Protein AF-0000000078530930 (afdb_homodimer)

Organism: NCBI:txid53326

Radius of gyration: 29.4 Å; Cα contacts (8 Å, |Δi|>4): 397; chains: 2; bounding box: 42×126×96 Å

Structure (mmCIF, N/CA/C/O backbone):
data_AF-0000000078530930-model_v1
#
loop_
_entity.id
_entity.type
_entity.pdbx_description
1 polymer 'ShKT domain-containing protein'
#
loop_
_atom_site.group_PDB
_atom_site.id
_atom_site.type_symbol
_atom_site.label_atom_id
_atom_site.label_alt_id
_atom_site.label_comp_id
_atom_site.label_asym_id
_atom_site.label_entity_id
_atom_site.label_seq_id
_atom_site.pdbx_PDB_ins_code
_atom_site.Cartn_x
_atom_site.Cartn_y
_atom_site.Cartn_z
_atom_site.occupancy
_atom_site.B_iso_or_equiv
_atom_site.auth_seq_id
_atom_site.auth_comp_id
_atom_site.auth_asym_id
_atom_site.auth_atom_id
_atom_site.pdbx_PDB_model_num
ATOM 1 N N . MET A 1 1 ? 24.484 46.906 63.062 1 40.56 1 MET A N 1
ATOM 2 C CA . MET A 1 1 ? 23.891 47.062 61.75 1 40.56 1 MET A CA 1
ATOM 3 C C . MET A 1 1 ? 23.938 45.75 60.969 1 40.56 1 MET A C 1
ATOM 5 O O . MET A 1 1 ? 24.969 45.406 60.406 1 40.56 1 MET A O 1
ATOM 9 N N . ARG A 1 2 ? 23.438 44.562 61.562 1 52.25 2 ARG A N 1
ATOM 10 C CA . ARG A 1 2 ? 23.328 43.281 60.875 1 52.25 2 ARG A CA 1
ATOM 11 C C . ARG A 1 2 ? 22.531 43.438 59.562 1 52.25 2 ARG A C 1
ATOM 13 O O . ARG A 1 2 ? 21.406 43.906 59.562 1 52.25 2 ARG A O 1
ATOM 20 N N . LYS A 1 3 ? 23.266 43.625 58.375 1 54.06 3 LYS A N 1
ATOM 21 C CA . LYS A 1 3 ? 22.766 43.531 57 1 54.06 3 LYS A CA 1
ATOM 22 C C . LYS A 1 3 ? 21.891 42.312 56.812 1 54.06 3 LYS A C 1
ATOM 24 O O . LYS A 1 3 ? 22.344 41.188 57 1 54.06 3 LYS A O 1
ATOM 29 N N . ASN A 1 4 ? 20.531 42.344 57.031 1 54.28 4 ASN A N 1
ATOM 30 C CA . ASN A 1 4 ? 19.578 41.344 56.562 1 54.28 4 ASN A CA 1
ATOM 31 C C . ASN A 1 4 ? 19.734 41.062 55.094 1 54.28 4 ASN A C 1
ATOM 33 O O . ASN A 1 4 ? 19.5 41.938 54.25 1 54.28 4 ASN A O 1
ATOM 37 N N . MET A 1 5 ? 20.703 40.25 54.562 1 55.69 5 MET A N 1
ATOM 38 C CA . MET A 1 5 ? 20.75 39.719 53.219 1 55.69 5 MET A CA 1
ATOM 39 C C . MET A 1 5 ? 19.391 39.156 52.812 1 55.69 5 MET A C 1
ATOM 41 O O . MET A 1 5 ? 18.891 38.219 53.438 1 55.69 5 MET A O 1
ATOM 45 N N . TYR A 1 6 ? 18.359 39.938 52.281 1 55.5 6 TYR A N 1
ATOM 46 C CA . TYR A 1 6 ? 17.156 39.469 51.625 1 55.5 6 TYR A CA 1
ATOM 47 C C . TYR A 1 6 ? 17.516 38.375 50.594 1 55.5 6 TYR A C 1
ATOM 49 O O . TYR A 1 6 ? 18.297 38.625 49.656 1 55.5 6 TYR A O 1
ATOM 57 N N . LEU A 1 7 ? 17.406 37.094 50.938 1 55.09 7 LEU A N 1
ATOM 58 C CA . LEU A 1 7 ? 17.406 36 49.969 1 55.09 7 LEU A CA 1
ATOM 59 C C . LEU A 1 7 ? 16.312 36.188 48.906 1 55.09 7 LEU A C 1
ATOM 61 O O . LEU A 1 7 ? 15.125 36.188 49.25 1 55.09 7 LEU A O 1
ATOM 65 N N . LEU A 1 8 ? 16.578 37.031 47.906 1 56.12 8 LEU A N 1
ATOM 66 C CA . LEU A 1 8 ? 15.711 37.031 46.719 1 56.12 8 LEU A CA 1
ATOM 67 C C . LEU A 1 8 ? 15.516 35.625 46.188 1 56.12 8 LEU A C 1
ATOM 69 O O . LEU A 1 8 ? 16.469 35 45.688 1 56.12 8 LEU A O 1
ATOM 73 N N . LEU A 1 9 ? 14.57 34.844 46.719 1 56.53 9 LEU A N 1
ATOM 74 C CA . LEU A 1 9 ? 14.109 33.594 46.094 1 56.53 9 LEU A CA 1
ATOM 75 C C . LEU A 1 9 ? 13.641 33.844 44.656 1 56.53 9 LEU A C 1
ATOM 77 O O . LEU A 1 9 ? 12.641 34.531 44.438 1 56.53 9 LEU A O 1
ATOM 81 N N . SER A 1 10 ? 14.484 33.781 43.688 1 56.16 10 SER A N 1
ATOM 82 C CA . SER A 1 10 ? 14.094 33.719 42.281 1 56.16 10 SER A CA 1
ATOM 83 C C . SER A 1 10 ? 13.055 32.625 42.062 1 56.16 10 SER A C 1
ATOM 85 O O . SER A 1 10 ? 13.336 31.438 42.219 1 56.16 10 SER A O 1
ATOM 87 N N . SER A 1 11 ? 11.789 32.906 42.188 1 56.66 11 SER A N 1
ATOM 88 C CA . SER A 1 11 ? 10.75 31.984 41.719 1 56.66 11 SER A CA 1
ATOM 89 C C . SER A 1 11 ? 10.984 31.594 40.25 1 56.66 11 SER A C 1
ATOM 91 O O . SER A 1 11 ? 10.828 32.406 39.344 1 56.66 11 SER A O 1
ATOM 93 N N . LEU A 1 12 ? 11.812 30.641 39.969 1 56.53 12 LEU A N 1
ATOM 94 C CA . LEU A 1 12 ? 11.836 30.016 38.625 1 56.53 12 LEU A CA 1
ATOM 95 C C . LEU A 1 12 ? 10.43 29.625 38.188 1 56.53 12 LEU A C 1
ATOM 97 O O . LEU A 1 12 ? 9.836 28.703 38.75 1 56.53 12 LEU A O 1
ATOM 101 N N . ALA A 1 13 ? 9.641 30.531 37.688 1 55.38 13 ALA A N 1
ATOM 102 C CA . ALA A 1 13 ? 8.422 30.172 36.969 1 55.38 13 ALA A CA 1
ATOM 103 C C . ALA A 1 13 ? 8.688 29.047 35.969 1 55.38 13 ALA A C 1
ATOM 105 O O . ALA A 1 13 ? 9.43 29.234 35 1 55.38 13 ALA A O 1
ATOM 106 N N . LEU A 1 14 ? 8.586 27.812 36.344 1 54.69 14 LEU A N 1
ATOM 107 C CA . LEU A 1 14 ? 8.477 26.703 35.406 1 54.69 14 LEU A CA 1
ATOM 108 C C . LEU A 1 14 ? 7.461 27.016 34.312 1 54.69 14 LEU A C 1
ATOM 110 O O . LEU A 1 14 ? 6.25 26.938 34.562 1 54.69 14 LEU A O 1
ATOM 114 N N . ILE A 1 15 ? 7.715 28 33.438 1 52.28 15 ILE A N 1
ATOM 115 C CA . ILE A 1 15 ? 6.93 28.031 32.219 1 52.28 15 ILE A CA 1
ATOM 116 C C . ILE A 1 15 ? 6.789 26.625 31.656 1 52.28 15 ILE A C 1
ATOM 118 O O . ILE A 1 15 ? 7.762 26.047 31.172 1 52.28 15 ILE A O 1
ATOM 122 N N . GLY A 1 16 ? 5.957 25.875 32.188 1 51 16 GLY A N 1
ATOM 123 C CA . GLY A 1 16 ? 5.594 24.641 31.516 1 51 16 GLY A CA 1
ATOM 124 C C . GLY A 1 16 ? 5.406 24.812 30.016 1 51 16 GLY A C 1
ATOM 125 O O . GLY A 1 16 ? 4.484 25.5 29.578 1 51 16 GLY A O 1
ATOM 126 N N . TRP A 1 17 ? 6.449 24.875 29.203 1 52.66 17 TRP A N 1
ATOM 127 C CA . TRP A 1 17 ? 6.285 24.719 27.766 1 52.66 17 TRP A CA 1
ATOM 128 C C . TRP A 1 17 ? 5.234 23.656 27.438 1 52.66 17 TRP A C 1
ATOM 130 O O . TRP A 1 17 ? 5.441 22.469 27.703 1 52.66 17 TRP A O 1
ATOM 140 N N . ALA A 1 18 ? 4.07 24.047 27.531 1 54.38 18 ALA A N 1
ATOM 141 C CA . ALA A 1 18 ? 3.08 23.141 26.953 1 54.38 18 ALA A CA 1
ATOM 142 C C . ALA A 1 18 ? 3.492 22.703 25.547 1 54.38 18 ALA A C 1
ATOM 144 O O . ALA A 1 18 ? 3.689 23.531 24.656 1 54.38 18 ALA A O 1
ATOM 145 N N . LEU A 1 19 ? 4.23 21.688 25.469 1 61.81 19 LEU A N 1
ATOM 146 C CA . LEU A 1 19 ? 4.617 21.109 24.188 1 61.81 19 LEU A CA 1
ATOM 147 C C . LEU A 1 19 ? 3.416 21 23.25 1 61.81 19 LEU A C 1
ATOM 149 O O . LEU A 1 19 ? 2.391 20.422 23.625 1 61.81 19 LEU A O 1
ATOM 153 N N . ALA A 1 20 ? 3.207 21.938 22.266 1 68.38 20 ALA A N 1
ATOM 154 C CA . ALA A 1 20 ? 2.256 21.891 21.156 1 68.38 20 ALA A CA 1
ATOM 155 C C . ALA A 1 20 ? 2.066 20.453 20.672 1 68.38 20 ALA A C 1
ATOM 157 O O . ALA A 1 20 ? 3.041 19.719 20.484 1 68.38 20 ALA A O 1
ATOM 158 N N . ALA A 1 21 ? 0.768 19.984 20.844 1 81.25 21 ALA A N 1
ATOM 159 C CA . ALA A 1 21 ? 0.419 18.656 20.344 1 81.25 21 ALA A CA 1
ATOM 160 C C . ALA A 1 21 ? 0.189 18.688 18.828 1 81.25 21 ALA A C 1
ATOM 162 O O . ALA A 1 21 ? -0.216 19.703 18.281 1 81.25 21 ALA A O 1
ATOM 163 N N . GLY A 1 22 ? 0.736 17.875 18.109 1 89.06 22 GLY A N 1
ATOM 164 C CA . GLY A 1 22 ? 0.487 17.719 16.688 1 89.06 22 GLY A CA 1
ATOM 165 C C . GLY A 1 22 ? 1.325 16.625 16.047 1 89.06 22 GLY A C 1
ATOM 166 O O . GLY A 1 22 ? 2.238 16.094 16.688 1 89.06 22 GLY A O 1
ATOM 167 N N . PRO A 1 23 ? 0.906 16.281 14.844 1 94.38 23 PRO A N 1
ATOM 168 C CA . PRO A 1 23 ? 1.696 15.25 14.156 1 94.38 23 PRO A CA 1
ATOM 169 C C . PRO A 1 23 ? 3.115 15.719 13.836 1 94.38 23 PRO A C 1
ATOM 171 O O . PRO A 1 23 ? 3.348 16.922 13.648 1 94.38 23 PRO A O 1
ATOM 174 N N . ALA A 1 24 ? 4.039 14.758 13.883 1 92.31 24 ALA A N 1
ATOM 175 C CA . ALA A 1 24 ? 5.402 15.062 13.461 1 92.31 24 ALA A CA 1
ATOM 176 C C . ALA A 1 24 ? 5.453 15.461 11.984 1 92.31 24 ALA A C 1
ATOM 178 O O . ALA A 1 24 ? 6.199 16.359 11.602 1 92.31 24 ALA A O 1
ATOM 179 N N . ASP A 1 25 ? 4.66 14.688 11.164 1 95.94 25 ASP A N 1
ATOM 180 C CA . ASP A 1 25 ? 4.488 15.094 9.773 1 95.94 25 ASP A CA 1
ATOM 181 C C . ASP A 1 25 ? 3.412 16.172 9.641 1 95.94 25 ASP A C 1
ATOM 183 O O . ASP A 1 25 ? 2.219 15.867 9.641 1 95.94 25 ASP A O 1
ATOM 187 N N . LYS A 1 26 ? 3.777 17.328 9.359 1 95.81 26 LYS A N 1
ATOM 188 C CA . LYS A 1 26 ? 2.883 18.469 9.469 1 95.81 26 LYS A CA 1
ATOM 189 C C . LYS A 1 26 ? 2.182 18.75 8.141 1 95.81 26 LYS A C 1
ATOM 191 O O . LYS A 1 26 ? 1.413 19.703 8.031 1 95.81 26 LYS A O 1
ATOM 196 N N . ASN A 1 27 ? 2.404 17.969 7.184 1 96.62 27 ASN A N 1
ATOM 197 C CA . ASN A 1 27 ? 1.75 18.203 5.898 1 96.62 27 ASN A CA 1
ATOM 198 C C . ASN A 1 27 ? 0.234 18.281 6.051 1 96.62 27 ASN A C 1
ATOM 200 O O . ASN A 1 27 ? -0.377 17.422 6.695 1 96.62 27 ASN A O 1
ATOM 204 N N . CYS A 1 28 ? -0.289 19.391 5.48 1 98 28 CYS A N 1
ATOM 205 C CA . CYS A 1 28 ? -1.729 19.594 5.367 1 98 28 CYS A CA 1
ATOM 206 C C . CYS A 1 28 ? -2.352 19.859 6.73 1 98 28 CYS A C 1
ATOM 208 O O . CYS A 1 28 ? -3.488 19.469 6.988 1 98 28 CYS A O 1
ATOM 210 N N . THR A 1 29 ? -1.556 20.406 7.613 1 97.56 29 THR A N 1
ATOM 211 C CA . THR A 1 29 ? -2.051 20.828 8.922 1 97.56 29 THR A CA 1
ATOM 212 C C . THR A 1 29 ? -2.09 22.344 9.023 1 97.56 29 THR A C 1
ATOM 214 O O . THR A 1 29 ? -1.42 23.047 8.258 1 97.56 29 THR A O 1
ATOM 217 N N . ASP A 1 30 ? -2.889 22.828 9.875 1 96.31 30 ASP A N 1
ATOM 218 C CA . ASP A 1 30 ? -2.924 24.234 10.289 1 96.31 30 ASP A CA 1
ATOM 219 C C . ASP A 1 30 ? -2.65 24.375 11.789 1 96.31 30 ASP A C 1
ATOM 221 O O . ASP A 1 30 ? -3.043 23.5 12.578 1 96.31 30 ASP A O 1
ATOM 225 N N . THR A 1 31 ? -2.01 25.438 12.109 1 94.69 31 THR A N 1
ATOM 226 C CA . THR A 1 31 ? -1.805 25.734 13.523 1 94.69 31 THR A CA 1
ATOM 227 C C . THR A 1 31 ? -3.004 26.469 14.102 1 94.69 31 THR A C 1
ATOM 229 O O . THR A 1 31 ? -3.314 27.594 13.672 1 94.69 31 THR A O 1
ATOM 232 N N . ILE A 1 32 ? -3.699 25.875 14.906 1 91.38 32 ILE A N 1
ATOM 233 C CA . ILE A 1 32 ? -4.828 26.453 15.633 1 91.38 32 ILE A CA 1
ATOM 234 C C . ILE A 1 32 ? -4.5 26.531 17.125 1 91.38 32 ILE A C 1
ATOM 236 O O . ILE A 1 32 ? -4.426 25.5 17.797 1 91.38 32 ILE A O 1
ATOM 240 N N . GLY A 1 33 ? -4.277 27.781 17.609 1 91.94 33 GLY A N 1
ATOM 241 C CA . GLY A 1 33 ? -3.713 27.906 18.938 1 91.94 33 GLY A CA 1
ATOM 242 C C . GLY A 1 33 ? -2.285 27.406 19.047 1 91.94 33 GLY A C 1
ATOM 243 O O . GLY A 1 33 ? -1.409 27.859 18.297 1 91.94 33 GLY A O 1
ATOM 244 N N . ALA A 1 34 ? -2.09 26.422 19.875 1 91.75 34 ALA A N 1
ATOM 245 C CA . ALA A 1 34 ? -0.748 25.891 20.078 1 91.75 34 ALA A CA 1
ATOM 246 C C . ALA A 1 34 ? -0.58 24.562 19.344 1 91.75 34 ALA A C 1
ATOM 248 O O . ALA A 1 34 ? 0.513 23.984 19.328 1 91.75 34 ALA A O 1
ATOM 249 N N . ASP A 1 35 ? -1.755 24.109 18.766 1 94.44 35 ASP A N 1
ATOM 250 C CA . ASP A 1 35 ? -1.73 22.75 18.219 1 94.44 35 ASP A CA 1
ATOM 251 C C . ASP A 1 35 ? -1.741 22.766 16.688 1 94.44 35 ASP A C 1
ATOM 253 O O . ASP A 1 35 ? -2.373 23.625 16.078 1 94.44 35 ASP A O 1
ATOM 257 N N . ASP A 1 36 ? -1.004 21.859 16.125 1 96.25 36 ASP A N 1
ATOM 258 C CA . ASP A 1 36 ? -1.156 21.578 14.711 1 96.25 36 ASP A CA 1
ATOM 259 C C . ASP A 1 36 ? -2.223 20.516 14.469 1 96.25 36 ASP A C 1
ATOM 261 O O . ASP A 1 36 ? -2.131 19.406 15.008 1 96.25 36 ASP A O 1
ATOM 265 N N . LYS A 1 37 ? -3.221 20.875 13.648 1 97.88 37 LYS A N 1
ATOM 266 C CA . LYS A 1 37 ? -4.336 19.969 13.367 1 97.88 37 LYS A CA 1
ATOM 267 C C . LYS A 1 37 ? -4.516 19.766 11.859 1 97.88 37 LYS A C 1
ATOM 269 O O . LYS A 1 37 ? -4.305 20.703 11.078 1 97.88 37 LYS A O 1
ATOM 274 N N . TYR A 1 38 ? -4.895 18.562 11.484 1 98.25 38 TYR A N 1
ATOM 275 C CA . TYR A 1 38 ? -5.188 18.344 10.07 1 98.25 38 TYR A CA 1
ATOM 276 C C . TYR A 1 38 ? -6.297 19.281 9.594 1 98.25 38 TYR A C 1
ATOM 278 O O . TYR A 1 38 ? -7.328 19.422 10.266 1 98.25 38 TYR A O 1
ATOM 286 N N . SER A 1 39 ? -6.039 19.953 8.461 1 97.56 39 SER A N 1
ATOM 287 C CA . SER A 1 39 ? -7.027 20.859 7.879 1 97.56 39 SER A CA 1
ATOM 288 C C . SER A 1 39 ? -7.934 20.109 6.898 1 97.56 39 SER A C 1
ATOM 290 O O . SER A 1 39 ? -7.75 18.922 6.652 1 97.56 39 SER A O 1
ATOM 292 N N . GLN A 1 40 ? -8.898 20.828 6.344 1 97 40 GLN A N 1
ATOM 293 C CA . GLN A 1 40 ? -9.789 20.266 5.344 1 97 40 GLN A CA 1
ATOM 294 C C . GLN A 1 40 ? -9.023 19.844 4.094 1 97 40 GLN A C 1
ATOM 296 O O . GLN A 1 40 ? -9.414 18.906 3.4 1 97 40 GLN A O 1
ATOM 301 N N . LYS A 1 41 ? -7.898 20.469 3.826 1 96.62 41 LYS A N 1
ATOM 302 C CA . LYS A 1 41 ? -7.098 20.188 2.639 1 96.62 41 LYS A CA 1
ATOM 303 C C . LYS A 1 41 ? -6.457 18.812 2.717 1 96.62 41 LYS A C 1
ATOM 305 O O . LYS A 1 41 ? -5.977 18.281 1.713 1 96.62 41 LYS A O 1
ATOM 310 N N . ALA A 1 42 ? -6.469 18.266 3.904 1 98 42 ALA A N 1
ATOM 311 C CA . ALA A 1 42 ? -5.875 16.938 4.109 1 98 42 ALA A CA 1
ATOM 312 C C . ALA A 1 42 ? -6.75 15.852 3.504 1 98 42 ALA A C 1
ATOM 314 O O . ALA A 1 42 ? -6.25 14.789 3.121 1 98 42 ALA A O 1
ATOM 315 N N . VAL A 1 43 ? -8.078 16.156 3.4 1 98.19 43 VAL A N 1
ATOM 316 C CA . VAL A 1 43 ? -8.961 15.039 3.068 1 98.19 43 VAL A CA 1
ATOM 317 C C . VAL A 1 43 ? -9.891 15.438 1.93 1 98.19 43 VAL A C 1
ATOM 319 O O . VAL A 1 43 ? -10.859 14.727 1.628 1 98.19 43 VAL A O 1
ATOM 322 N N . ASN A 1 44 ? -9.641 16.609 1.266 1 96.5 44 ASN A N 1
ATOM 323 C CA . ASN A 1 44 ? -10.531 17.109 0.223 1 96.5 44 ASN A CA 1
ATOM 324 C C . ASN A 1 44 ? -10.195 16.5 -1.138 1 96.5 44 ASN A C 1
ATOM 326 O O . ASN A 1 44 ? -9.977 17.234 -2.107 1 96.5 44 ASN A O 1
ATOM 330 N N . CYS A 1 45 ? -10.102 15.258 -1.273 1 97 45 CYS A N 1
ATOM 331 C CA . CYS A 1 45 ? -9.898 14.43 -2.457 1 97 45 CYS A CA 1
ATOM 332 C C . CYS A 1 45 ? -10.383 13 -2.217 1 97 45 CYS A C 1
ATOM 334 O O . CYS A 1 45 ? -10.906 12.688 -1.145 1 97 45 CYS A O 1
ATOM 336 N N . GLU A 1 46 ? -10.258 12.188 -3.311 1 96.94 46 GLU A N 1
ATOM 337 C CA . GLU A 1 46 ? -10.617 10.781 -3.166 1 96.94 46 GLU A CA 1
ATOM 338 C C . GLU A 1 46 ? -9.383 9.891 -3.248 1 96.94 46 GLU A C 1
ATOM 340 O O . GLU A 1 46 ? -8.438 10.195 -3.973 1 96.94 46 GLU A O 1
ATOM 345 N N . ASP A 1 47 ? -9.43 8.875 -2.498 1 97.94 47 ASP A N 1
ATOM 346 C CA . ASP A 1 47 ? -8.438 7.816 -2.686 1 97.94 47 ASP A CA 1
ATOM 347 C C . ASP A 1 47 ? -8.555 7.203 -4.078 1 97.94 47 ASP A C 1
ATOM 349 O O . ASP A 1 47 ? -9.641 7.16 -4.66 1 97.94 47 ASP A O 1
ATOM 353 N N . LYS A 1 48 ? -7.418 6.746 -4.562 1 97.88 48 LYS A N 1
ATOM 354 C CA . LYS A 1 48 ? -7.469 6.008 -5.82 1 97.88 48 LYS A CA 1
ATOM 355 C C . LYS A 1 48 ? -8.195 4.676 -5.648 1 97.88 48 LYS A C 1
ATOM 357 O O . LYS A 1 48 ? -8.875 4.211 -6.562 1 97.88 48 LYS A O 1
ATOM 362 N N . TYR A 1 49 ? -8.039 4.07 -4.43 1 98.06 49 TYR A N 1
ATOM 363 C CA . TYR A 1 49 ? -8.688 2.803 -4.094 1 98.06 49 TYR A CA 1
ATOM 364 C C . TYR A 1 49 ? -9.742 2.998 -3.014 1 98.06 49 TYR A C 1
ATOM 366 O O . TYR A 1 49 ? -9.844 4.074 -2.42 1 98.06 49 TYR A O 1
ATOM 374 N N . SER A 1 50 ? -10.508 1.947 -2.803 1 97.75 50 SER A N 1
ATOM 375 C CA . SER A 1 50 ? -11.594 2.072 -1.834 1 97.75 50 SER A CA 1
ATOM 376 C C . SER A 1 50 ? -11.055 2.359 -0.436 1 97.75 50 SER A C 1
ATOM 378 O O . SER A 1 50 ? -9.922 2.012 -0.119 1 97.75 50 SER A O 1
ATOM 380 N N . ALA A 1 51 ? -11.867 2.914 0.37 1 96.94 51 ALA A N 1
ATOM 381 C CA . ALA A 1 51 ? -11.508 3.18 1.759 1 96.94 51 ALA A CA 1
ATOM 382 C C . ALA A 1 51 ? -11.125 1.893 2.484 1 96.94 51 ALA A C 1
ATOM 384 O O . ALA A 1 51 ? -10.188 1.874 3.283 1 96.94 51 ALA A O 1
ATOM 385 N N . ALA A 1 52 ? -11.844 0.844 2.18 1 97.38 52 ALA A N 1
ATOM 386 C CA . ALA A 1 52 ? -11.57 -0.44 2.822 1 97.38 52 ALA A CA 1
ATOM 387 C C . ALA A 1 52 ? -10.188 -0.954 2.457 1 97.38 52 ALA A C 1
ATOM 389 O O . ALA A 1 52 ? -9.445 -1.429 3.322 1 97.38 52 ALA A O 1
ATOM 390 N N . ALA A 1 53 ? -9.82 -0.814 1.229 1 97.94 53 ALA A N 1
ATOM 391 C CA . ALA A 1 53 ? -8.5 -1.246 0.776 1 97.94 53 ALA A CA 1
ATOM 392 C C . ALA A 1 53 ? -7.398 -0.404 1.415 1 97.94 53 ALA A C 1
ATOM 394 O O . ALA A 1 53 ? -6.395 -0.94 1.885 1 97.94 53 ALA A O 1
ATOM 395 N N . CYS A 1 54 ? -7.641 0.871 1.46 1 98.62 54 CYS A N 1
ATOM 396 C CA . CYS A 1 54 ? -6.656 1.778 2.037 1 98.62 54 CYS A CA 1
ATOM 397 C C . CYS A 1 54 ? -6.484 1.519 3.529 1 98.62 54 CYS A C 1
ATOM 399 O O . CYS A 1 54 ? -5.363 1.554 4.047 1 98.62 54 CYS A O 1
ATOM 401 N N . LEU A 1 55 ? -7.555 1.186 4.195 1 98 55 LEU A N 1
ATOM 402 C CA . LEU A 1 55 ? -7.492 0.947 5.637 1 98 55 LEU A CA 1
ATOM 403 C C . LEU A 1 55 ? -6.766 -0.359 5.938 1 98 55 LEU A C 1
ATOM 405 O O . LEU A 1 55 ? -6.168 -0.508 7.008 1 98 55 LEU A O 1
ATOM 409 N N . LEU A 1 56 ? -6.777 -1.235 5.016 1 97.25 56 LEU A N 1
ATOM 410 C CA . LEU A 1 56 ? -6.043 -2.482 5.199 1 97.25 56 LEU A CA 1
ATOM 411 C C . LEU A 1 56 ? -4.539 -2.232 5.191 1 97.25 56 LEU A C 1
ATOM 413 O O . LEU A 1 56 ? -3.791 -2.908 5.902 1 97.25 56 LEU A O 1
ATOM 417 N N . ILE A 1 57 ? -4.121 -1.259 4.445 1 97.56 57 ILE A N 1
ATOM 418 C CA . ILE A 1 57 ? -2.699 -0.96 4.301 1 97.56 57 ILE A CA 1
ATOM 419 C C . ILE A 1 57 ? -2.271 0.037 5.375 1 97.56 57 ILE A C 1
ATOM 421 O O . ILE A 1 57 ? -1.242 -0.148 6.027 1 97.56 57 ILE A O 1
ATOM 425 N N . TYR A 1 58 ? -3.172 1.023 5.609 1 97.81 58 TYR A N 1
ATOM 426 C CA . TYR A 1 58 ? -2.723 2.156 6.41 1 97.81 58 TYR A CA 1
ATOM 427 C C . TYR A 1 58 ? -3.447 2.197 7.75 1 97.81 58 TYR A C 1
ATOM 429 O O . TYR A 1 58 ? -3.195 3.082 8.57 1 97.81 58 TYR A O 1
ATOM 437 N N . THR A 1 59 ? -4.352 1.347 8.008 1 95.38 59 THR A N 1
ATOM 438 C CA . THR A 1 59 ? -4.945 0.995 9.297 1 95.38 59 THR A CA 1
ATOM 439 C C . THR A 1 59 ? -5.949 2.057 9.734 1 95.38 59 THR A C 1
ATOM 441 O O . THR A 1 59 ? -7.012 1.729 10.273 1 95.38 59 THR A O 1
ATOM 444 N N . ALA A 1 60 ? -5.652 3.352 9.578 1 95.44 60 ALA A N 1
ATOM 445 C CA . ALA A 1 60 ? -6.57 4.398 10.023 1 95.44 60 ALA A CA 1
ATOM 446 C C . ALA A 1 60 ? -6.492 5.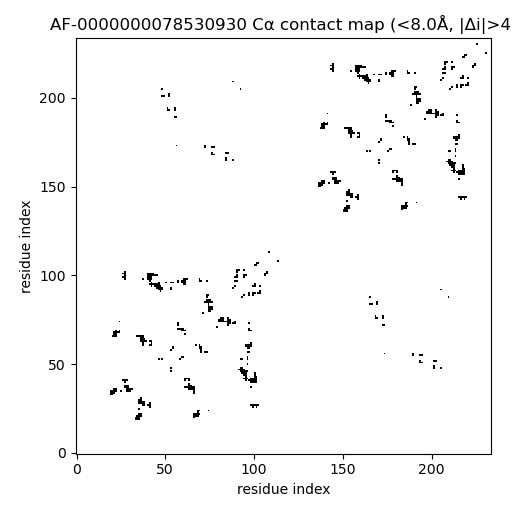617 9.109 1 95.44 60 ALA A C 1
ATOM 448 O O . ALA A 1 60 ? -5.422 5.945 8.594 1 95.44 60 ALA A O 1
ATOM 449 N N . ALA A 1 61 ? -7.645 6.25 9.062 1 98 61 ALA A N 1
ATOM 450 C CA . ALA A 1 61 ? -7.711 7.465 8.258 1 98 61 ALA A CA 1
ATOM 451 C C . ALA A 1 61 ? -7.52 8.711 9.125 1 98 61 ALA A C 1
ATOM 453 O O . ALA A 1 61 ? -8.008 8.766 10.258 1 98 61 ALA A O 1
ATOM 454 N N . VAL A 1 62 ? -6.898 9.656 8.508 1 98.31 62 VAL A N 1
ATOM 455 C CA . VAL A 1 62 ? -6.758 10.961 9.156 1 98.31 62 VAL A CA 1
ATOM 456 C C . VAL A 1 62 ? -8.117 11.648 9.234 1 98.31 62 VAL A C 1
ATOM 458 O O . VAL A 1 62 ? -8.961 11.461 8.352 1 98.31 62 VAL A O 1
ATOM 461 N N . LYS A 1 63 ? -8.258 12.445 10.32 1 98.06 63 LYS A N 1
ATOM 462 C CA . LYS A 1 63 ? -9.492 13.219 10.484 1 98.06 63 LYS A CA 1
ATOM 463 C C . LYS A 1 63 ? -9.195 14.703 10.648 1 98.06 63 LYS A C 1
ATOM 465 O O . LYS A 1 63 ? -8.25 15.078 11.344 1 98.06 63 LYS A O 1
ATOM 470 N N . VAL A 1 64 ? -10 15.531 10.039 1 98 64 VAL A N 1
ATOM 471 C CA . VAL A 1 64 ? -9.875 16.984 10.172 1 98 64 VAL A CA 1
ATOM 472 C C . VAL A 1 64 ? -10.008 17.375 11.641 1 98 64 VAL A C 1
ATOM 474 O O . VAL A 1 64 ? -10.883 16.875 12.352 1 98 64 VAL A O 1
ATOM 477 N N . GLY A 1 65 ? -9.117 18.219 12.047 1 97.5 65 GLY A N 1
ATOM 478 C CA . GLY A 1 65 ? -9.164 18.719 13.414 1 97.5 65 GLY A CA 1
ATOM 479 C C . GLY A 1 65 ? -8.414 17.844 14.398 1 97.5 65 GLY A C 1
ATOM 480 O O . GLY A 1 65 ? -8.258 18.203 15.562 1 97.5 65 GLY A O 1
ATOM 481 N N . ASP A 1 66 ? -7.941 16.688 14 1 97.06 66 ASP A N 1
ATOM 482 C CA . ASP A 1 66 ? -7.23 15.742 14.859 1 97.06 66 ASP A CA 1
ATOM 483 C C . ASP A 1 66 ? -5.742 16.078 14.93 1 97.06 66 ASP A C 1
ATOM 485 O O . ASP A 1 66 ? -5.191 16.688 14.008 1 97.06 66 ASP A O 1
ATOM 489 N N . THR A 1 67 ? -5.172 15.727 16.047 1 96.94 67 THR A N 1
ATOM 490 C CA . THR A 1 67 ? -3.75 15.969 16.266 1 96.94 67 THR A CA 1
ATOM 491 C C . THR A 1 67 ? -2.963 14.664 16.203 1 96.94 67 THR A C 1
ATOM 493 O O . THR A 1 67 ? -1.734 14.672 16.297 1 96.94 67 THR A O 1
ATOM 496 N N . THR A 1 68 ? -3.686 13.539 16.047 1 96.69 68 THR A N 1
ATOM 497 C CA . THR A 1 68 ? -3.047 12.227 16.047 1 96.69 68 THR A CA 1
ATOM 498 C C . THR A 1 68 ? -2.205 12.031 14.789 1 96.69 68 THR A C 1
ATOM 500 O O . THR A 1 68 ? -2.635 12.391 13.688 1 96.69 68 THR A O 1
ATOM 503 N N . GLU A 1 69 ? -1.004 11.438 14.984 1 97.5 69 GLU A N 1
ATOM 504 C CA . GLU A 1 69 ? -0.111 11.18 13.859 1 97.5 69 GLU A CA 1
ATOM 505 C C . GLU A 1 69 ? -0.755 10.234 12.852 1 97.5 69 GLU A C 1
ATOM 507 O O . GLU A 1 69 ? -1.406 9.258 13.234 1 97.5 69 GLU A O 1
ATOM 512 N N . ARG A 1 70 ? -0.656 10.625 11.57 1 98.25 70 ARG A N 1
ATOM 513 C CA . ARG A 1 70 ? -1.081 9.664 10.555 1 98.25 70 ARG A CA 1
ATOM 514 C C . ARG A 1 70 ? -0.299 8.359 10.68 1 98.25 70 ARG A C 1
ATOM 516 O O . ARG A 1 70 ? 0.731 8.305 11.352 1 98.25 70 ARG A O 1
ATOM 523 N N . ASN A 1 71 ? -0.794 7.305 10.039 1 98 71 ASN A N 1
ATOM 524 C CA . ASN A 1 71 ? -0.087 6.031 10.078 1 98 71 ASN A CA 1
ATOM 525 C C . ASN A 1 71 ? 1.341 6.168 9.555 1 98 71 ASN A C 1
ATOM 527 O O . ASN A 1 71 ? 1.567 6.758 8.5 1 98 71 ASN A O 1
ATOM 531 N N . VAL A 1 72 ? 2.281 5.602 10.18 1 97.88 72 VAL A N 1
ATOM 532 C CA . VAL A 1 72 ? 3.697 5.82 9.898 1 97.88 72 VAL A CA 1
ATOM 533 C C . VAL A 1 72 ? 4.047 5.25 8.523 1 97.88 72 VAL A C 1
ATOM 535 O O . VAL A 1 72 ? 4.977 5.723 7.867 1 97.88 72 VAL A O 1
ATOM 538 N N . LYS A 1 73 ? 3.275 4.312 7.988 1 97.69 73 LYS A N 1
ATOM 539 C CA . LYS A 1 73 ? 3.514 3.738 6.668 1 97.69 73 LYS A CA 1
ATOM 540 C C . LYS A 1 73 ? 3.271 4.766 5.566 1 97.69 73 LYS A C 1
ATOM 542 O O . LYS A 1 73 ? 3.709 4.582 4.43 1 97.69 73 LYS A O 1
ATOM 547 N N . CYS A 1 74 ? 2.584 5.816 5.969 1 98.62 74 CYS A N 1
ATOM 548 C CA . CYS A 1 74 ? 2.305 6.855 4.984 1 98.62 74 CYS A CA 1
ATOM 549 C C . CYS A 1 74 ? 3.555 7.672 4.684 1 98.62 74 CYS A C 1
ATOM 551 O O . CYS A 1 74 ? 3.643 8.32 3.637 1 98.62 74 CYS A O 1
ATOM 553 N N . PHE A 1 75 ? 4.594 7.621 5.703 1 98.56 75 PHE A N 1
ATOM 554 C CA . PHE A 1 75 ? 5.617 8.633 5.457 1 98.56 75 PHE A CA 1
ATOM 555 C C . PHE A 1 75 ? 6.969 8.18 5.996 1 98.56 75 PHE A C 1
ATOM 557 O O . PHE A 1 75 ? 7.98 8.852 5.797 1 98.56 75 PHE A O 1
ATOM 564 N N . GLN A 1 76 ? 6.977 6.988 6.688 1 98.19 76 GLN A N 1
ATOM 565 C CA . GLN A 1 76 ? 8.234 6.562 7.285 1 98.19 76 GLN A CA 1
ATOM 566 C C . GLN A 1 76 ? 8.727 5.258 6.668 1 98.19 76 GLN A C 1
ATOM 568 O O . GLN A 1 76 ? 7.922 4.41 6.27 1 98.19 76 GLN A O 1
ATOM 573 N N . ASN A 1 77 ? 10.039 5.145 6.688 1 97.44 77 ASN A N 1
ATOM 574 C CA . ASN A 1 77 ? 10.641 3.869 6.305 1 97.44 77 ASN A CA 1
ATOM 575 C C . ASN A 1 77 ? 10.844 2.963 7.516 1 97.44 77 ASN A C 1
ATOM 577 O O . ASN A 1 77 ? 10.391 3.273 8.617 1 97.44 77 ASN A O 1
ATOM 581 N N . ALA A 1 78 ? 11.555 1.849 7.238 1 95.62 78 ALA A N 1
ATOM 582 C CA . ALA A 1 78 ? 11.711 0.833 8.273 1 95.62 78 ALA A CA 1
ATOM 583 C C . ALA A 1 78 ? 12.555 1.359 9.438 1 95.62 78 ALA A C 1
ATOM 585 O O . ALA A 1 78 ? 12.484 0.831 10.547 1 95.62 78 ALA A O 1
ATOM 586 N N . ALA A 1 79 ? 13.359 2.387 9.195 1 96.56 79 ALA A N 1
ATOM 587 C CA . ALA A 1 79 ? 14.195 2.994 10.227 1 96.56 79 ALA A CA 1
ATOM 588 C C . ALA A 1 79 ? 13.453 4.121 10.938 1 96.56 79 ALA A C 1
ATOM 590 O O . ALA A 1 79 ? 14.062 4.922 11.648 1 96.56 79 ALA A O 1
ATOM 591 N N . ASN A 1 80 ? 12.133 4.227 10.664 1 95.69 80 ASN A N 1
ATOM 592 C CA . ASN A 1 80 ? 11.273 5.234 11.273 1 95.69 80 ASN A CA 1
ATOM 593 C C . ASN A 1 80 ? 11.68 6.648 10.859 1 95.69 80 ASN A C 1
ATOM 595 O O . ASN A 1 80 ? 11.578 7.582 11.656 1 95.69 80 ASN A O 1
ATOM 599 N N . GLN A 1 81 ? 12.258 6.758 9.789 1 97.06 81 GLN A N 1
ATOM 600 C CA . GLN A 1 81 ? 12.602 8.055 9.211 1 97.06 81 GLN A CA 1
ATOM 601 C C . GLN A 1 81 ? 11.648 8.43 8.086 1 97.06 81 GLN A C 1
ATOM 603 O O . GLN A 1 81 ? 11.211 7.566 7.324 1 97.06 81 GLN A O 1
ATOM 608 N N . ARG A 1 82 ? 11.43 9.727 8.031 1 97.38 82 ARG A N 1
ATOM 609 C CA . ARG A 1 82 ? 10.625 10.18 6.91 1 97.38 82 ARG A CA 1
ATOM 610 C C . ARG A 1 82 ? 11.234 9.742 5.582 1 97.38 82 ARG A C 1
ATOM 612 O O . ARG A 1 82 ? 12.445 9.852 5.387 1 97.38 82 ARG A O 1
ATOM 619 N N . ASP A 1 83 ? 10.414 9.258 4.711 1 98 83 ASP A N 1
ATOM 620 C CA . ASP A 1 83 ? 10.82 8.734 3.412 1 98 83 ASP A CA 1
ATOM 621 C C . ASP A 1 83 ? 9.891 9.227 2.305 1 98 83 ASP A C 1
ATOM 623 O O . ASP A 1 83 ? 8.703 8.898 2.291 1 98 83 ASP A O 1
ATOM 627 N N . GLU A 1 84 ? 10.43 10 1.385 1 97.56 84 GLU A N 1
ATOM 628 C CA . GLU A 1 84 ? 9.617 10.648 0.357 1 97.56 84 GLU A CA 1
ATOM 629 C C . GLU A 1 84 ? 8.969 9.617 -0.561 1 97.56 84 GLU A C 1
ATOM 631 O O . GLU A 1 84 ? 7.887 9.852 -1.1 1 97.56 84 GLU A O 1
ATOM 636 N N . GLU A 1 85 ? 9.578 8.477 -0.675 1 97.81 85 GLU A N 1
ATOM 637 C CA . GLU A 1 85 ? 8.984 7.418 -1.488 1 97.81 85 GLU A CA 1
ATOM 638 C C . GLU A 1 85 ? 7.707 6.883 -0.847 1 97.81 85 GLU A C 1
ATOM 640 O O . GLU A 1 85 ? 6.727 6.613 -1.54 1 97.81 85 GLU A O 1
ATOM 645 N N . MET A 1 86 ? 7.758 6.75 0.461 1 98.44 86 MET A N 1
ATOM 646 C CA . MET A 1 86 ? 6.562 6.324 1.184 1 98.44 86 MET A CA 1
ATOM 647 C C . MET A 1 86 ? 5.449 7.355 1.05 1 98.44 86 MET A C 1
ATOM 649 O O . MET A 1 86 ? 4.285 7 0.852 1 98.44 86 MET A O 1
ATOM 653 N N . VAL A 1 87 ? 5.824 8.609 1.079 1 98.56 87 VAL A N 1
ATOM 654 C CA . VAL A 1 87 ? 4.848 9.68 0.918 1 98.56 87 VAL A CA 1
ATOM 655 C C . VAL A 1 87 ? 4.23 9.609 -0.476 1 98.56 87 VAL A C 1
ATOM 657 O O . VAL A 1 87 ? 3.008 9.688 -0.623 1 98.56 87 VAL A O 1
ATOM 660 N N . GLU A 1 88 ? 5.051 9.43 -1.436 1 98.31 88 GLU A N 1
ATOM 661 C CA . GLU A 1 88 ? 4.574 9.352 -2.812 1 98.31 88 GLU A CA 1
ATOM 662 C C . GLU A 1 88 ? 3.609 8.188 -3 1 98.31 88 GLU A C 1
ATOM 664 O O . GLU A 1 88 ? 2.561 8.336 -3.631 1 98.31 88 GLU A O 1
ATOM 669 N N . MET A 1 89 ? 3.971 7.059 -2.402 1 98.5 89 MET A N 1
ATOM 670 C CA . MET A 1 89 ? 3.104 5.887 -2.49 1 98.5 89 MET A CA 1
ATOM 671 C C . MET A 1 89 ? 1.746 6.168 -1.853 1 98.5 89 MET A C 1
ATOM 673 O O . MET A 1 89 ? 0.706 5.852 -2.434 1 98.5 89 MET A O 1
ATOM 677 N N . ALA A 1 90 ? 1.767 6.797 -0.759 1 98.75 90 ALA A N 1
ATOM 678 C CA . ALA A 1 90 ? 0.533 7.141 -0.056 1 98.75 90 ALA A CA 1
ATOM 679 C C . ALA A 1 90 ? -0.3 8.133 -0.863 1 98.75 90 ALA A C 1
ATOM 681 O O . ALA A 1 90 ? -1.514 7.965 -1.002 1 98.75 90 ALA A O 1
ATOM 682 N N . VAL A 1 91 ? 0.336 9.117 -1.473 1 98.5 91 VAL A N 1
ATOM 683 C CA . VAL A 1 91 ? -0.34 10.164 -2.232 1 98.5 91 VAL A CA 1
ATOM 684 C C . VAL A 1 91 ? -0.956 9.57 -3.496 1 98.5 91 VAL A C 1
ATOM 686 O O . VAL A 1 91 ? -2.072 9.93 -3.879 1 98.5 91 VAL A O 1
ATOM 689 N N . ASN A 1 92 ? -0.32 8.672 -4.07 1 97.88 92 ASN A N 1
ATOM 690 C CA . ASN A 1 92 ? -0.768 8.109 -5.34 1 97.88 92 ASN A CA 1
ATOM 691 C C . ASN A 1 92 ? -1.872 7.074 -5.133 1 97.88 92 ASN A C 1
ATOM 693 O O . ASN A 1 92 ? -2.656 6.805 -6.047 1 97.88 92 ASN A O 1
ATOM 697 N N . ASN A 1 93 ? -1.957 6.523 -3.906 1 98.25 93 ASN A N 1
ATOM 698 C CA . ASN A 1 93 ? -2.883 5.41 -3.723 1 98.25 93 ASN A CA 1
ATOM 699 C C . ASN A 1 93 ? -4.035 5.789 -2.793 1 98.25 93 ASN A C 1
ATOM 701 O O . ASN A 1 93 ? -5.195 5.504 -3.09 1 98.25 93 ASN A O 1
ATOM 705 N N . CYS A 1 94 ? -3.643 6.434 -1.712 1 98.75 94 CYS A N 1
ATOM 706 C CA . CYS A 1 94 ? -4.621 6.68 -0.658 1 98.75 94 CYS A CA 1
ATOM 707 C C . CYS A 1 94 ? -4.398 8.047 -0.014 1 98.75 94 CYS A C 1
ATOM 709 O O . CYS A 1 94 ? -4.246 8.141 1.205 1 98.75 94 CYS A O 1
ATOM 711 N N . PRO A 1 95 ? -4.465 9.109 -0.817 1 98.75 95 PRO A N 1
ATOM 712 C CA . PRO A 1 95 ? -4.156 10.438 -0.275 1 98.75 95 PRO A CA 1
ATOM 713 C C . PRO A 1 95 ? -5.156 10.891 0.788 1 98.75 95 PRO A C 1
ATOM 715 O O . PRO A 1 95 ? -4.773 11.555 1.757 1 98.75 95 PRO A O 1
ATOM 718 N N . LYS A 1 96 ? -6.391 10.547 0.721 1 98.56 96 LYS A N 1
ATOM 719 C CA . LYS A 1 96 ? -7.414 10.938 1.686 1 98.56 96 LYS A CA 1
ATOM 720 C C . LYS A 1 96 ? -7.215 10.219 3.018 1 98.56 96 LYS A C 1
ATOM 722 O O . LYS A 1 96 ? -7.23 10.852 4.078 1 98.56 96 LYS A O 1
ATOM 727 N N . THR A 1 97 ? -6.973 8.961 2.926 1 98.81 97 THR A N 1
ATOM 728 C CA . THR A 1 97 ? -6.762 8.148 4.117 1 98.81 97 THR A CA 1
ATOM 729 C C . THR A 1 97 ? -5.543 8.633 4.898 1 98.81 97 THR A C 1
ATOM 731 O O . THR A 1 97 ? -5.582 8.719 6.125 1 98.81 97 THR A O 1
ATOM 734 N N . CYS A 1 98 ? -4.527 9.062 4.184 1 98.81 98 CYS A N 1
ATOM 735 C CA . CYS A 1 98 ? -3.271 9.438 4.82 1 98.81 98 CYS A CA 1
ATOM 736 C C . CYS A 1 98 ? -3.234 10.938 5.109 1 98.81 98 CYS A C 1
ATOM 738 O O . CYS A 1 98 ? -2.283 11.43 5.715 1 98.81 98 CYS A O 1
ATOM 740 N N . GLY A 1 99 ? -4.266 11.617 4.641 1 98.69 99 GLY A N 1
ATOM 741 C CA . GLY A 1 99 ? -4.328 13.047 4.891 1 98.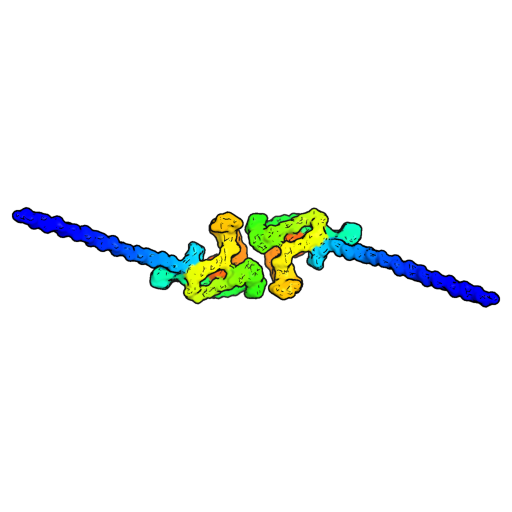69 99 GLY A CA 1
ATOM 742 C C . GLY A 1 99 ? -3.354 13.844 4.047 1 98.69 99 GLY A C 1
ATOM 743 O O . GLY A 1 99 ? -2.715 14.781 4.539 1 98.69 99 GLY A O 1
ATOM 744 N N . TYR A 1 100 ? -3.191 13.484 2.752 1 98.62 100 TYR A N 1
ATOM 745 C CA . TYR A 1 100 ? -2.199 14.109 1.886 1 98.62 100 TYR A CA 1
ATOM 746 C C . TYR A 1 100 ? -2.861 14.758 0.675 1 98.62 100 TYR A C 1
ATOM 748 O O . TYR A 1 100 ? -2.213 14.984 -0.349 1 98.62 100 TYR A O 1
ATOM 756 N N . CYS A 1 101 ? -4.16 15.039 0.774 1 98.25 101 CYS A N 1
ATOM 757 C CA . CYS A 1 101 ? -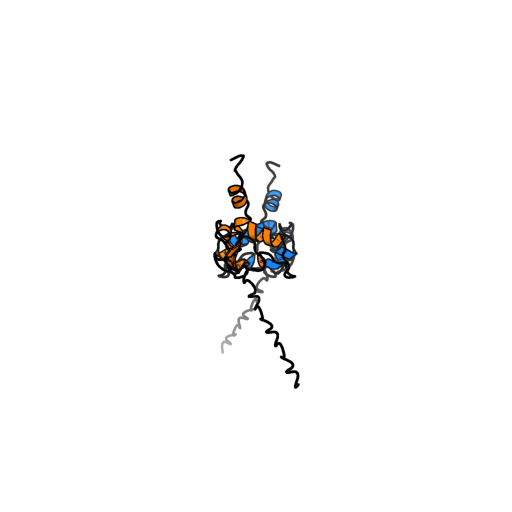4.855 15.57 -0.392 1 98.25 101 CYS A CA 1
ATOM 758 C C . CYS A 1 101 ? -4.246 16.891 -0.838 1 98.25 101 CYS A C 1
ATOM 760 O O . CYS A 1 101 ? -4.246 17.203 -2.027 1 98.25 101 CYS A O 1
ATOM 762 N N . CYS A 1 102 ? -3.631 17.609 0.023 1 97.88 102 CYS A N 1
ATOM 763 C CA . CYS A 1 102 ? -3.018 18.875 -0.333 1 97.88 102 CYS A CA 1
ATOM 764 C C . CYS A 1 102 ? -1.76 18.672 -1.165 1 97.88 102 CYS A C 1
ATOM 766 O O . CYS A 1 102 ? -1.205 19.609 -1.717 1 97.88 102 CYS A O 1
ATOM 768 N N . LEU A 1 103 ? -1.284 17.406 -1.287 1 97.25 103 LEU A N 1
ATOM 769 C CA . LEU A 1 103 ? -0.061 17.109 -2.025 1 97.25 103 LEU A CA 1
ATOM 770 C C . LEU A 1 103 ? -0.382 16.516 -3.393 1 97.25 103 LEU A C 1
ATOM 772 O O . LEU A 1 103 ? 0.523 16.234 -4.184 1 97.25 103 LEU A O 1
ATOM 776 N N . THR A 1 104 ? -1.676 16.297 -3.67 1 96.5 104 THR A N 1
ATOM 777 C CA . THR A 1 104 ? -2.049 15.727 -4.957 1 96.5 104 THR A CA 1
ATOM 778 C C . THR A 1 104 ? -1.912 16.766 -6.07 1 96.5 104 THR A C 1
ATOM 780 O O . THR A 1 104 ? -2.014 17.969 -5.82 1 96.5 104 THR A O 1
ATOM 783 N N . PRO A 1 105 ? -1.691 16.266 -7.293 1 89.62 105 PRO A N 1
ATOM 784 C CA . PRO A 1 105 ? -1.614 17.203 -8.414 1 89.62 105 PRO A CA 1
ATOM 785 C C . PRO A 1 105 ? -2.889 18.016 -8.586 1 89.62 105 PRO A C 1
ATOM 787 O O . PRO A 1 105 ? -2.826 19.188 -8.969 1 89.62 105 PRO A O 1
ATOM 790 N N . GLU A 1 106 ? -3.986 17.469 -8.32 1 83.56 106 GLU A N 1
ATOM 791 C CA . GLU A 1 106 ? -5.262 18.172 -8.438 1 83.56 106 GLU A CA 1
ATOM 792 C C . GLU A 1 106 ? -5.324 19.359 -7.492 1 83.56 106 GLU A C 1
ATOM 794 O O . GLU A 1 106 ? -5.879 20.406 -7.84 1 83.56 106 GLU A O 1
ATOM 799 N N . PHE A 1 107 ? -4.773 19.188 -6.355 1 83.44 107 PHE A N 1
ATOM 800 C CA . PHE A 1 107 ? -4.762 20.281 -5.387 1 83.44 107 PHE A CA 1
ATOM 801 C C . PHE A 1 107 ? -3.84 21.406 -5.848 1 83.44 107 PHE A C 1
ATOM 803 O O . PHE A 1 107 ? -4.188 22.578 -5.738 1 83.44 107 PHE A O 1
ATOM 810 N N . SER A 1 108 ? -2.699 21.016 -6.328 1 74.31 108 SER A N 1
ATOM 811 C CA . SER A 1 108 ? -1.715 21.984 -6.785 1 74.31 108 SER A CA 1
ATOM 812 C C . SER A 1 108 ? -2.24 22.797 -7.969 1 74.31 108 SER A C 1
ATOM 814 O O . SER A 1 108 ? -1.904 23.969 -8.125 1 74.31 108 SER A O 1
ATOM 816 N N . CYS A 1 109 ? -2.967 22.094 -8.711 1 70.38 109 CYS A N 1
ATOM 817 C CA . CYS A 1 109 ? -3.523 22.766 -9.883 1 70.38 109 CYS A CA 1
ATOM 818 C C . CYS A 1 109 ? -4.566 23.797 -9.469 1 70.38 109 CYS A C 1
ATOM 820 O O . CYS A 1 109 ? -4.641 24.875 -10.062 1 70.38 109 CYS A O 1
ATOM 822 N N . GLN A 1 110 ? -5.34 23.328 -8.609 1 60.78 110 GLN A N 1
ATOM 823 C CA . GLN A 1 110 ? -6.371 24.266 -8.18 1 60.78 110 GLN A CA 1
ATOM 824 C C . GLN A 1 110 ? -5.758 25.531 -7.586 1 60.78 110 GLN A C 1
ATOM 826 O O . GLN A 1 110 ? -6.344 26.609 -7.684 1 60.78 110 GLN A O 1
ATOM 831 N N . ASN A 1 111 ? -4.621 25.344 -7.078 1 50.59 111 ASN A N 1
ATOM 832 C CA . ASN A 1 111 ? -4 26.5 -6.445 1 50.59 111 ASN A CA 1
ATOM 833 C C . ASN A 1 111 ? -3.176 27.312 -7.445 1 50.59 111 ASN A C 1
ATOM 835 O O . ASN A 1 111 ? -2.551 28.312 -7.078 1 50.59 111 ASN A O 1
ATOM 839 N N . LYS A 1 112 ? -2.91 26.656 -8.609 1 56.31 112 LYS A N 1
ATOM 840 C CA . LYS A 1 112 ? -2.203 27.406 -9.641 1 56.31 112 LYS A CA 1
ATOM 841 C C . LYS A 1 112 ? -3.182 28.125 -10.578 1 56.31 112 LYS A C 1
ATOM 843 O O . LYS A 1 112 ? -4.27 27.609 -10.852 1 56.31 112 LYS A O 1
ATOM 848 N N . PRO A 1 113 ? -2.975 29.312 -10.797 1 52.41 113 PRO A N 1
ATOM 849 C CA . PRO A 1 113 ? -3.75 29.953 -11.867 1 52.41 113 PRO A CA 1
ATOM 850 C C . PRO A 1 113 ? -3.686 29.172 -13.18 1 52.41 113 PRO A C 1
ATOM 852 O O . PRO A 1 113 ? -2.641 28.609 -13.523 1 52.41 113 PRO A O 1
ATOM 855 N N . CYS A 1 114 ? -4.801 28.484 -13.422 1 45.62 114 CYS A N 1
ATOM 856 C CA . CYS A 1 114 ? -4.863 27.703 -14.656 1 45.62 114 CYS A CA 1
ATOM 857 C C . CYS A 1 114 ? -4.293 28.484 -15.828 1 45.62 114 CYS A C 1
ATOM 859 O O . CYS A 1 114 ? -4.859 29.5 -16.234 1 45.62 114 CYS A O 1
ATOM 861 N N . GLU A 1 115 ? -3.121 28.578 -15.953 1 43.44 115 GLU A N 1
ATOM 862 C CA . GLU A 1 115 ? -2.674 29.297 -17.141 1 43.44 115 GLU A CA 1
ATOM 863 C C . GLU A 1 115 ? -3.256 28.656 -18.406 1 43.44 115 GLU A C 1
ATOM 865 O O . GLU A 1 115 ? -3.578 29.375 -19.375 1 43.44 115 GLU A O 1
ATOM 870 N N . TRP A 1 116 ? -3.137 27.297 -18.453 1 38.22 116 TRP A N 1
ATOM 871 C CA . TRP A 1 116 ? -3.684 26.703 -19.672 1 38.22 116 TRP A CA 1
ATOM 872 C C . TRP A 1 116 ? -5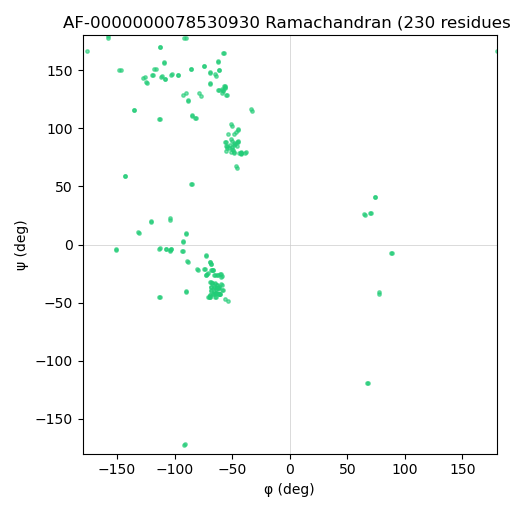.027 26.031 -19.391 1 38.22 116 TRP A C 1
ATOM 874 O O . TRP A 1 116 ? -5.504 25.219 -20.188 1 38.22 116 TRP A O 1
ATOM 884 N N . CYS A 1 117 ? -5.699 26.297 -18.453 1 34.91 117 CYS A N 1
ATOM 885 C CA . CYS A 1 117 ? -7.078 25.828 -18.438 1 34.91 117 CYS A CA 1
ATOM 886 C C . CYS A 1 117 ? -7.965 26.672 -19.344 1 34.91 117 CYS A C 1
ATOM 888 O O . CYS A 1 117 ? -7.754 27.891 -19.453 1 34.91 117 CYS A O 1
ATOM 890 N N . MET B 1 1 ? -18.766 -79.875 6.758 1 41.84 1 MET B N 1
ATOM 891 C CA . MET B 1 1 ? -18.406 -78.875 5.75 1 41.84 1 MET B CA 1
ATOM 892 C C . MET B 1 1 ? -18.391 -77.5 6.355 1 41.84 1 MET B C 1
ATOM 894 O O . MET B 1 1 ? -19.438 -76.938 6.609 1 41.84 1 MET B O 1
ATOM 898 N N . ARG B 1 2 ? -17.406 -77.188 7.352 1 51.97 2 ARG B N 1
ATOM 899 C CA . ARG B 1 2 ? -17.125 -75.938 7.961 1 51.97 2 ARG B CA 1
ATOM 900 C C . ARG B 1 2 ? -16.812 -74.875 6.898 1 51.97 2 ARG B C 1
ATOM 902 O O . ARG B 1 2 ? -15.875 -75 6.113 1 51.97 2 ARG B O 1
ATOM 909 N N . LYS B 1 3 ? -17.875 -74.188 6.289 1 53.56 3 LYS B N 1
ATOM 910 C CA . LYS B 1 3 ? -17.734 -73 5.445 1 53.56 3 LYS B CA 1
ATOM 911 C C . LYS B 1 3 ? -16.766 -72 6.07 1 53.56 3 LYS B C 1
ATOM 913 O O . LYS B 1 3 ? -17 -71.5 7.184 1 53.56 3 LYS B O 1
ATOM 918 N N . ASN B 1 4 ? -15.414 -72.062 5.824 1 53.62 4 ASN B N 1
ATOM 919 C CA . ASN B 1 4 ? -14.445 -71 6.105 1 53.62 4 ASN B CA 1
ATOM 920 C C . ASN B 1 4 ? -14.906 -69.625 5.535 1 53.62 4 ASN B C 1
ATOM 922 O O . ASN B 1 4 ? -15.031 -69.5 4.316 1 53.62 4 ASN B O 1
ATOM 926 N N . MET B 1 5 ? -15.766 -68.812 6.152 1 57.59 5 MET B N 1
ATOM 927 C CA . MET B 1 5 ? -16.047 -67.438 5.848 1 57.59 5 MET B CA 1
ATOM 928 C C . MET B 1 5 ? -14.75 -66.625 5.691 1 57.59 5 MET B C 1
ATOM 930 O O . MET B 1 5 ? -13.977 -66.5 6.645 1 57.59 5 MET B O 1
ATOM 934 N N . TYR B 1 6 ? -13.984 -66.688 4.504 1 55.69 6 TYR B N 1
ATOM 935 C CA . TYR B 1 6 ? -12.906 -65.75 4.211 1 55.69 6 TYR B CA 1
ATOM 936 C C . TYR B 1 6 ? -13.344 -64.312 4.438 1 55.69 6 TYR B C 1
ATOM 938 O O . TYR B 1 6 ? -14.289 -63.844 3.797 1 55.69 6 TYR B O 1
ATOM 946 N N . LEU B 1 7 ? -13.078 -63.719 5.609 1 55.84 7 LEU B N 1
ATOM 947 C CA . LEU B 1 7 ? -13.148 -62.281 5.824 1 55.84 7 LEU B CA 1
ATOM 948 C C . LEU B 1 7 ? -12.273 -61.531 4.816 1 55.84 7 LEU B C 1
ATOM 950 O O . LEU B 1 7 ? -11.055 -61.688 4.812 1 55.84 7 LEU B O 1
ATOM 954 N N . LEU B 1 8 ? -12.789 -61.25 3.625 1 55.84 8 LEU B N 1
ATOM 955 C CA . LEU B 1 8 ? -12.133 -60.312 2.744 1 55.84 8 LEU B CA 1
ATOM 956 C C . LEU B 1 8 ? -11.852 -59 3.479 1 55.84 8 LEU B C 1
ATOM 958 O O . LEU B 1 8 ? -12.781 -58.281 3.857 1 55.84 8 LEU B O 1
ATOM 962 N N . LEU B 1 9 ? -10.766 -58.875 4.188 1 57.41 9 LEU B N 1
ATOM 963 C CA . LEU B 1 9 ? -10.273 -57.594 4.684 1 57.41 9 LEU B CA 1
ATOM 964 C C . LEU B 1 9 ? -10.07 -56.594 3.541 1 57.41 9 LEU B C 1
ATOM 966 O O . LEU B 1 9 ? -9.211 -56.812 2.682 1 57.41 9 LEU B O 1
ATOM 970 N N . SER B 1 10 ? -11.055 -55.844 3.16 1 56.25 10 SER B N 1
ATOM 971 C CA . SER B 1 10 ? -10.883 -54.688 2.279 1 56.25 10 SER B CA 1
ATOM 972 C C . SER B 1 10 ? -9.789 -53.75 2.791 1 56.25 10 SER B C 1
ATOM 974 O O . SER B 1 10 ? -9.906 -53.188 3.881 1 56.25 10 SER B O 1
ATOM 976 N N . SER B 1 11 ? -8.57 -53.906 2.395 1 57.09 11 SER B N 1
ATOM 977 C CA . SER B 1 11 ? -7.523 -52.938 2.637 1 57.09 11 SER B CA 1
ATOM 978 C C . SER B 1 11 ? -7.938 -51.562 2.123 1 57.09 11 SER B C 1
ATOM 980 O O . SER B 1 11 ? -8.008 -51.344 0.914 1 57.09 11 SER B O 1
ATOM 982 N N . LEU B 1 12 ? -8.68 -50.75 2.828 1 57.44 12 LEU B N 1
ATOM 983 C CA . LEU B 1 12 ? -8.82 -49.344 2.539 1 57.44 12 LEU B CA 1
ATOM 984 C C . LEU B 1 12 ? -7.457 -48.688 2.318 1 57.44 12 LEU B C 1
ATOM 986 O O . LEU B 1 12 ? -6.68 -48.531 3.262 1 57.44 12 LEU B O 1
ATOM 990 N N . ALA B 1 13 ? -6.887 -48.844 1.146 1 55.56 13 ALA B N 1
ATOM 991 C CA . ALA B 1 13 ? -5.746 -48.031 0.769 1 55.56 13 ALA B CA 1
ATOM 992 C C . ALA B 1 13 ? -6.02 -46.531 1.064 1 55.56 13 ALA B C 1
ATOM 994 O O . ALA B 1 13 ? -6.879 -45.938 0.429 1 55.56 13 ALA B O 1
ATOM 995 N N . LEU B 1 14 ? -5.762 -46.062 2.24 1 54.34 14 LEU B N 1
ATOM 996 C CA . LEU B 1 14 ? -5.656 -44.625 2.494 1 54.34 14 LEU B CA 1
ATOM 997 C C . LEU B 1 14 ? -4.793 -43.969 1.433 1 54.34 14 LEU B C 1
ATOM 999 O O . LEU B 1 14 ? -3.564 -44.031 1.481 1 54.34 14 LEU B O 1
ATOM 1003 N N . ILE B 1 15 ? -5.25 -43.906 0.17 1 52.09 15 ILE B N 1
ATOM 1004 C CA . ILE B 1 15 ? -4.617 -42.969 -0.732 1 52.09 15 ILE B CA 1
ATOM 1005 C C . ILE B 1 15 ? -4.422 -41.625 -0.014 1 52.09 15 ILE B C 1
ATOM 1007 O O . ILE B 1 15 ? -5.391 -40.938 0.276 1 52.09 15 ILE B O 1
ATOM 1011 N N . GLY B 1 16 ? -3.459 -41.531 0.777 1 51.5 16 GLY B N 1
ATOM 1012 C CA . GLY B 1 16 ? -3.07 -40.219 1.247 1 51.5 16 GLY B CA 1
ATOM 1013 C C . GLY B 1 16 ? -3.082 -39.156 0.153 1 51.5 16 GLY B C 1
ATOM 1014 O O . GLY B 1 16 ? -2.281 -39.219 -0.783 1 51.5 16 GLY B O 1
ATOM 1015 N N . TRP B 1 17 ? -4.199 -38.594 -0.251 1 52.81 17 TRP B N 1
ATOM 1016 C CA . TRP B 1 17 ? -4.18 -37.375 -1.046 1 52.81 17 TRP B CA 1
ATOM 1017 C C . TRP B 1 17 ? -3.084 -36.406 -0.561 1 52.81 17 TRP B C 1
ATOM 1019 O O . TRP B 1 17 ? -3.164 -35.875 0.547 1 52.81 17 TRP B O 1
ATOM 1029 N N . ALA B 1 18 ? -1.942 -36.688 -0.941 1 54.22 18 ALA B N 1
ATOM 1030 C CA . ALA B 1 18 ? -0.953 -35.625 -0.735 1 54.22 18 ALA B CA 1
ATOM 1031 C C . ALA B 1 18 ? -1.472 -34.281 -1.236 1 54.22 18 ALA B C 1
ATOM 1033 O O . ALA B 1 18 ? -1.8 -34.156 -2.416 1 54.22 18 ALA B O 1
ATOM 1034 N N . LEU B 1 19 ? -2.17 -33.625 -0.44 1 61.59 19 LEU B N 1
ATOM 1035 C CA . LEU B 1 19 ? -2.639 -32.281 -0.776 1 61.59 19 LEU B CA 1
ATOM 1036 C C . LEU B 1 19 ? -1.514 -31.453 -1.385 1 61.59 19 LEU B C 1
ATOM 1038 O O . LEU B 1 19 ? -0.441 -31.328 -0.792 1 61.59 19 LEU B O 1
ATOM 1042 N N . ALA B 1 20 ? -1.45 -31.328 -2.758 1 68.94 20 ALA B N 1
ATOM 1043 C CA . ALA B 1 20 ? -0.604 -30.406 -3.506 1 68.94 20 ALA B CA 1
ATOM 1044 C C . ALA B 1 20 ? -0.402 -29.094 -2.738 1 68.94 20 ALA B C 1
ATOM 1046 O O . ALA B 1 20 ? -1.36 -28.516 -2.215 1 68.94 20 ALA B O 1
ATOM 1047 N N . ALA B 1 21 ? 0.921 -28.875 -2.355 1 81.19 21 ALA B N 1
ATOM 1048 C CA . ALA B 1 21 ? 1.272 -27.641 -1.675 1 81.19 21 ALA B CA 1
ATOM 1049 C C . ALA B 1 21 ? 1.364 -26.484 -2.664 1 81.19 21 ALA B C 1
ATOM 1051 O O . ALA B 1 21 ? 1.696 -26.672 -3.834 1 81.19 21 ALA B O 1
ATOM 1052 N N . GLY B 1 22 ? 0.75 -25.453 -2.482 1 88.62 22 GLY B N 1
ATOM 1053 C CA . GLY B 1 22 ? 0.878 -24.234 -3.275 1 88.62 22 GLY B CA 1
ATOM 1054 C C . GLY B 1 22 ? 0.047 -23.078 -2.74 1 88.62 22 GLY B C 1
ATOM 1055 O O . GLY B 1 22 ? -0.774 -23.266 -1.84 1 88.62 22 GLY B O 1
ATOM 1056 N N . PRO B 1 23 ? 0.378 -21.906 -3.277 1 94.06 23 PRO B N 1
ATOM 1057 C CA . PRO B 1 23 ? -0.42 -20.75 -2.846 1 94.06 23 PRO B CA 1
ATOM 1058 C C . PRO B 1 23 ? -1.884 -20.859 -3.27 1 94.06 23 PRO B C 1
ATOM 1060 O O . PRO B 1 23 ? -2.191 -21.5 -4.285 1 94.06 23 PRO B O 1
ATOM 1063 N N . ALA B 1 24 ? -2.75 -20.344 -2.4 1 92.38 24 ALA B N 1
ATOM 1064 C CA . ALA B 1 24 ? -4.16 -20.266 -2.766 1 92.38 24 ALA B CA 1
ATOM 1065 C C . ALA B 1 24 ? -4.367 -19.375 -3.992 1 92.38 24 ALA B C 1
ATOM 1067 O O . ALA B 1 24 ? -5.188 -19.688 -4.859 1 92.38 24 ALA B O 1
ATOM 1068 N N . ASP B 1 25 ? -3.646 -18.219 -4.008 1 96.06 25 ASP B N 1
ATOM 1069 C CA . ASP B 1 25 ? -3.625 -17.391 -5.211 1 96.06 25 ASP B CA 1
ATOM 1070 C C . ASP B 1 25 ? -2.617 -17.922 -6.227 1 96.06 25 ASP B C 1
ATOM 1072 O O . ASP B 1 25 ? -1.414 -17.688 -6.098 1 96.06 25 ASP B O 1
ATOM 1076 N N . LYS B 1 26 ? -3.047 -18.453 -7.25 1 95.94 26 LYS B N 1
ATOM 1077 C CA . LYS B 1 26 ? -2.195 -19.234 -8.148 1 95.94 26 LYS B CA 1
ATOM 1078 C C . LYS B 1 26 ? -1.634 -18.359 -9.266 1 95.94 26 LYS B C 1
ATOM 1080 O O . LYS B 1 26 ? -0.92 -18.844 -10.141 1 95.94 26 LYS B O 1
ATOM 1085 N N . ASN B 1 27 ? -1.914 -17.141 -9.258 1 96.56 27 ASN B N 1
ATOM 1086 C CA . ASN B 1 27 ? -1.396 -16.266 -10.297 1 96.56 27 ASN B CA 1
ATOM 1087 C C . ASN B 1 27 ? 0.122 -16.359 -10.406 1 96.56 27 ASN B C 1
ATOM 1089 O O . ASN B 1 27 ? 0.829 -16.266 -9.406 1 96.56 27 ASN B O 1
ATOM 1093 N N . CYS B 1 28 ? 0.536 -16.594 -11.672 1 98 28 CYS B N 1
ATOM 1094 C CA . CYS B 1 28 ? 1.947 -16.578 -12.039 1 98 28 CYS B CA 1
ATOM 1095 C C . CYS B 1 28 ? 2.682 -17.781 -11.445 1 98 28 CYS B C 1
ATOM 1097 O O . CYS B 1 28 ? 3.859 -17.672 -11.102 1 98 28 CYS B O 1
ATOM 1099 N N . THR B 1 29 ? 1.947 -18.844 -11.219 1 97.62 29 THR B N 1
ATOM 1100 C CA . THR B 1 29 ? 2.547 -20.094 -10.766 1 97.62 29 THR B CA 1
ATOM 1101 C C . THR B 1 29 ? 2.512 -21.141 -11.883 1 97.62 29 THR B C 1
ATOM 1103 O O . THR B 1 29 ? 1.729 -21.016 -12.828 1 97.62 29 THR B O 1
ATOM 1106 N N . ASP B 1 30 ? 3.377 -22.062 -11.812 1 96.38 30 ASP B N 1
ATOM 1107 C CA . ASP B 1 30 ? 3.379 -23.266 -12.633 1 96.38 30 ASP B CA 1
ATOM 1108 C C . ASP B 1 30 ? 3.248 -24.516 -11.773 1 96.38 30 ASP B C 1
ATOM 1110 O O . ASP B 1 30 ? 3.764 -24.562 -10.656 1 96.38 30 ASP B O 1
ATOM 1114 N N . THR B 1 31 ? 2.586 -25.469 -12.328 1 94.75 31 THR B N 1
ATOM 1115 C CA . THR B 1 31 ? 2.508 -26.75 -11.648 1 94.75 31 THR B CA 1
ATOM 1116 C C . THR B 1 31 ? 3.725 -27.609 -11.977 1 94.75 31 THR B C 1
ATOM 1118 O O . THR B 1 31 ? 3.947 -27.969 -13.141 1 94.75 31 THR B O 1
ATOM 1121 N N . ILE B 1 32 ? 4.535 -27.828 -11.078 1 91.69 32 ILE B N 1
ATOM 1122 C CA . ILE B 1 32 ? 5.699 -28.688 -11.18 1 91.69 32 ILE B CA 1
ATOM 1123 C C . ILE B 1 32 ? 5.516 -29.906 -10.273 1 91.69 32 ILE B C 1
ATOM 1125 O O . ILE B 1 32 ? 5.555 -29.781 -9.047 1 91.69 32 ILE B O 1
ATOM 1129 N N . GLY B 1 33 ? 5.273 -31.094 -10.914 1 92.06 33 GLY B N 1
ATOM 1130 C CA . GLY B 1 33 ? 4.836 -32.219 -10.133 1 92.06 33 GLY B CA 1
ATOM 1131 C C . GLY B 1 33 ? 3.449 -32.062 -9.539 1 92.06 33 GLY B C 1
ATOM 1132 O O . GLY B 1 33 ? 2.484 -31.812 -10.266 1 92.06 33 GLY B O 1
ATOM 1133 N N . ALA B 1 34 ? 3.389 -32.094 -8.242 1 91.94 34 ALA B N 1
ATOM 1134 C CA . ALA B 1 34 ? 2.096 -31.969 -7.574 1 91.94 34 ALA B CA 1
ATOM 1135 C C . ALA B 1 34 ? 1.92 -30.578 -6.98 1 91.94 34 ALA B C 1
ATOM 1137 O O . ALA B 1 34 ? 0.86 -30.25 -6.441 1 91.94 34 ALA B O 1
ATOM 1138 N N . ASP B 1 35 ? 3.053 -29.781 -7.117 1 94.56 35 ASP B N 1
ATOM 1139 C CA . ASP B 1 35 ? 3.041 -28.5 -6.406 1 94.56 35 ASP B CA 1
ATOM 1140 C C . ASP B 1 35 ? 2.904 -27.344 -7.379 1 94.56 35 ASP B C 1
ATOM 1142 O O . ASP B 1 35 ? 3.438 -27.375 -8.492 1 94.56 35 ASP B O 1
ATOM 1146 N N . ASP B 1 36 ? 2.154 -26.359 -6.961 1 96.25 36 ASP B N 1
ATOM 1147 C CA . ASP B 1 36 ? 2.184 -25.078 -7.652 1 96.25 36 ASP B CA 1
ATOM 1148 C C . ASP B 1 36 ? 3.275 -24.172 -7.086 1 96.25 36 ASP B C 1
ATOM 1150 O O . ASP B 1 36 ? 3.289 -23.875 -5.887 1 96.25 36 ASP B O 1
ATOM 1154 N N . LYS B 1 37 ? 4.164 -23.703 -7.965 1 97.88 37 LYS B N 1
ATOM 1155 C CA . LYS B 1 37 ? 5.293 -22.875 -7.559 1 97.88 37 LYS B CA 1
ATOM 1156 C C . LYS B 1 37 ? 5.344 -21.578 -8.367 1 97.88 37 LYS B C 1
ATOM 1158 O O . LYS B 1 37 ? 5.016 -21.578 -9.555 1 97.88 37 LYS B O 1
ATOM 1163 N N . TYR B 1 38 ? 5.727 -20.516 -7.707 1 98.19 38 TYR B N 1
ATOM 1164 C CA . TYR B 1 38 ? 5.895 -19.281 -8.461 1 98.19 38 TYR B CA 1
ATOM 1165 C C . TYR B 1 38 ? 6.91 -19.453 -9.578 1 98.19 38 TYR B C 1
ATOM 1167 O O . TYR B 1 38 ? 7.992 -20 -9.367 1 98.19 38 TYR B O 1
ATOM 1175 N N . SER B 1 39 ? 6.523 -18.984 -10.789 1 97.56 39 SER B N 1
ATOM 1176 C CA . SER B 1 39 ? 7.414 -19.062 -11.938 1 97.56 39 SER B CA 1
ATOM 1177 C C . SER B 1 39 ? 8.25 -17.797 -12.07 1 97.56 39 SER B C 1
ATOM 1179 O O . SER B 1 39 ? 8.094 -16.859 -11.289 1 97.56 39 SER B O 1
ATOM 1181 N N . GLN B 1 40 ? 9.133 -17.781 -13.07 1 96.94 40 GLN B N 1
ATOM 1182 C CA . GLN B 1 40 ? 9.953 -16.609 -13.344 1 96.94 40 GLN B CA 1
ATOM 1183 C C . GLN B 1 40 ? 9.086 -15.414 -13.734 1 96.94 40 GLN B C 1
ATOM 1185 O O . GLN B 1 40 ? 9.453 -14.266 -13.469 1 96.94 40 GLN B O 1
ATOM 1190 N N . LYS B 1 41 ? 7.918 -15.648 -14.266 1 96.62 41 LYS B N 1
ATOM 1191 C CA . LYS B 1 41 ? 7.02 -14.594 -14.727 1 96.62 41 LYS B CA 1
ATOM 1192 C C . LYS B 1 41 ? 6.453 -13.805 -13.547 1 96.62 41 LYS B C 1
ATOM 1194 O O . LYS B 1 41 ? 5.906 -12.719 -13.727 1 96.62 41 LYS B O 1
ATOM 1199 N N . ALA B 1 42 ? 6.598 -14.383 -12.383 1 98 42 ALA B N 1
ATOM 1200 C CA . ALA B 1 42 ? 6.082 -13.734 -11.18 1 98 42 ALA B CA 1
ATOM 1201 C C . ALA B 1 42 ? 6.938 -12.531 -10.797 1 98 42 ALA B C 1
ATOM 1203 O O . ALA B 1 42 ? 6.449 -11.586 -10.172 1 98 42 ALA B O 1
ATOM 1204 N N . VAL B 1 43 ? 8.25 -12.586 -11.219 1 98.12 43 VAL B N 1
ATOM 1205 C CA . VAL B 1 43 ? 9.141 -11.586 -10.648 1 98.12 43 VAL B CA 1
ATOM 1206 C C . VAL B 1 43 ? 9.945 -10.914 -11.758 1 98.12 43 VAL B C 1
ATOM 1208 O O . VAL B 1 43 ? 10.891 -10.172 -11.492 1 98.12 43 VAL B O 1
ATOM 1211 N N . ASN B 1 44 ? 9.602 -11.148 -13.062 1 96.44 44 ASN B N 1
ATOM 1212 C CA . ASN B 1 44 ? 10.367 -10.617 -14.188 1 96.44 44 ASN B CA 1
ATOM 1213 C C . ASN B 1 44 ? 9.93 -9.203 -14.539 1 96.44 44 ASN B C 1
ATOM 1215 O O . ASN B 1 44 ? 9.594 -8.922 -15.695 1 96.44 44 ASN B O 1
ATOM 1219 N N . CYS B 1 45 ? 9.875 -8.32 -13.648 1 96.94 45 CYS B N 1
ATOM 1220 C CA . CYS B 1 45 ? 9.602 -6.891 -13.742 1 96.94 45 CYS B CA 1
ATOM 1221 C C . CYS B 1 45 ? 10.164 -6.148 -12.531 1 96.94 45 CYS B C 1
ATOM 1223 O O . CYS B 1 45 ? 10.812 -6.75 -11.68 1 96.94 45 CYS B O 1
ATOM 1225 N N . GLU B 1 46 ? 9.961 -4.797 -12.562 1 96.88 46 GLU B N 1
ATOM 1226 C CA . GLU B 1 46 ? 10.391 -3.998 -11.422 1 96.88 46 GLU B CA 1
ATOM 1227 C C . GLU B 1 46 ? 9.195 -3.418 -10.672 1 96.88 46 GLU B C 1
ATOM 1229 O O . GLU B 1 46 ? 8.18 -3.088 -11.273 1 96.88 46 GLU B O 1
ATOM 1234 N N . ASP B 1 47 ? 9.352 -3.357 -9.422 1 97.94 47 ASP B N 1
ATOM 1235 C CA . ASP B 1 47 ? 8.398 -2.584 -8.633 1 97.94 47 ASP B CA 1
ATOM 1236 C C . ASP B 1 47 ? 8.406 -1.113 -9.047 1 97.94 47 ASP B C 1
ATOM 1238 O O . ASP B 1 47 ? 9.438 -0.593 -9.484 1 97.94 47 ASP B O 1
ATOM 1242 N N . LYS B 1 48 ? 7.266 -0.507 -8.883 1 97.88 48 LYS B N 1
ATOM 1243 C CA . LYS B 1 48 ? 7.23 0.936 -9.102 1 97.88 48 LYS B CA 1
ATOM 1244 C C . LYS B 1 48 ? 8.031 1.675 -8.031 1 97.88 48 LYS B C 1
ATOM 1246 O O . LYS B 1 48 ? 8.641 2.711 -8.312 1 97.88 48 LYS B O 1
ATOM 1251 N N . TYR B 1 49 ? 8.023 1.104 -6.785 1 98.06 49 TYR B N 1
ATOM 1252 C CA . TYR B 1 49 ? 8.75 1.675 -5.656 1 98.06 49 TYR B CA 1
ATOM 1253 C C . TYR B 1 49 ? 9.898 0.767 -5.23 1 98.06 49 TYR B C 1
ATOM 1255 O O . TYR B 1 49 ? 10 -0.371 -5.695 1 98.06 49 TYR B O 1
ATOM 1263 N N . SER B 1 50 ? 10.727 1.307 -4.367 1 97.75 50 SER B N 1
ATOM 1264 C CA . SER B 1 50 ? 11.891 0.528 -3.961 1 97.75 50 SER B CA 1
ATOM 1265 C C . SER B 1 50 ? 11.477 -0.759 -3.254 1 97.75 50 SER B C 1
ATOM 1267 O O . SER B 1 50 ? 10.398 -0.833 -2.672 1 97.75 50 SER B O 1
ATOM 1269 N N . ALA B 1 51 ? 12.336 -1.695 -3.252 1 96.94 51 ALA B N 1
ATOM 1270 C CA . ALA B 1 51 ? 12.102 -2.955 -2.553 1 96.94 51 ALA B CA 1
ATOM 1271 C C . ALA B 1 51 ? 11.852 -2.719 -1.065 1 96.94 51 ALA B C 1
ATOM 1273 O O . ALA B 1 51 ? 11 -3.371 -0.459 1 96.94 51 ALA B O 1
ATOM 1274 N N . ALA B 1 52 ? 12.578 -1.802 -0.514 1 97.31 52 ALA B N 1
ATOM 1275 C CA . ALA B 1 52 ? 12.43 -1.497 0.906 1 97.31 52 ALA B CA 1
ATOM 1276 C C . ALA B 1 52 ? 11.039 -0.951 1.208 1 97.31 52 ALA B C 1
ATOM 1278 O O . ALA B 1 52 ? 10.406 -1.35 2.191 1 97.31 52 ALA B O 1
ATOM 1279 N N . ALA B 1 53 ? 10.555 -0.099 0.356 1 97.88 53 ALA B N 1
ATOM 1280 C CA . ALA B 1 53 ? 9.219 0.468 0.532 1 97.88 53 ALA B CA 1
ATOM 1281 C C . ALA B 1 53 ? 8.141 -0.605 0.387 1 97.88 53 ALA B C 1
ATOM 1283 O O . ALA B 1 53 ? 7.215 -0.675 1.194 1 97.88 53 ALA B O 1
ATOM 1284 N N . CYS B 1 54 ? 8.328 -1.431 -0.588 1 98.62 54 CYS B N 1
ATOM 1285 C CA . CYS B 1 54 ? 7.359 -2.494 -0.831 1 98.62 54 CYS B CA 1
ATOM 1286 C C . CYS B 1 54 ? 7.34 -3.488 0.324 1 98.62 54 CYS B C 1
ATOM 1288 O O . CYS B 1 54 ? 6.273 -3.953 0.729 1 98.62 54 CYS B O 1
ATOM 1290 N N . LEU B 1 55 ? 8.484 -3.758 0.888 1 97.94 55 LEU B N 1
ATOM 1291 C CA . LEU B 1 55 ? 8.57 -4.723 1.979 1 97.94 55 LEU B CA 1
ATOM 1292 C C . LEU B 1 55 ? 7.941 -4.164 3.25 1 97.94 55 LEU B C 1
ATOM 1294 O O . LEU B 1 55 ? 7.469 -4.922 4.102 1 97.94 55 LEU B O 1
ATOM 1298 N N . LEU B 1 56 ? 7.898 -2.893 3.35 1 97.19 56 LEU B N 1
ATOM 1299 C CA . LEU B 1 56 ? 7.242 -2.277 4.5 1 97.19 56 LEU B CA 1
ATOM 1300 C C . LEU B 1 56 ? 5.734 -2.504 4.453 1 97.19 56 LEU B C 1
ATOM 1302 O O . LEU B 1 56 ? 5.094 -2.66 5.492 1 97.19 56 LEU B O 1
ATOM 1306 N N . ILE B 1 57 ? 5.203 -2.557 3.275 1 97.56 57 ILE B N 1
ATOM 1307 C CA . ILE B 1 57 ? 3.764 -2.699 3.094 1 97.56 57 ILE B CA 1
ATOM 1308 C C . ILE B 1 57 ? 3.395 -4.18 3.031 1 97.56 57 ILE B C 1
ATOM 1310 O O . ILE B 1 57 ? 2.445 -4.617 3.684 1 97.56 57 ILE B O 1
ATOM 1314 N N . TYR B 1 58 ? 4.266 -4.949 2.332 1 97.81 58 TYR B N 1
ATOM 1315 C CA . TYR B 1 58 ? 3.846 -6.305 2 1 97.81 58 TYR B CA 1
ATOM 1316 C C . TYR B 1 58 ? 4.691 -7.336 2.736 1 97.81 58 TYR B C 1
ATOM 1318 O O . TYR B 1 58 ? 4.473 -8.539 2.6 1 97.81 58 TYR B O 1
ATOM 1326 N N . THR B 1 59 ? 5.668 -6.965 3.469 1 95.56 59 THR B N 1
ATOM 1327 C CA . THR B 1 59 ? 6.395 -7.703 4.496 1 95.56 59 THR B CA 1
ATOM 1328 C C . THR B 1 59 ? 7.383 -8.68 3.861 1 95.56 59 THR B C 1
ATOM 1330 O O . THR B 1 59 ? 8.492 -8.859 4.359 1 95.56 59 THR B O 1
ATOM 1333 N N . ALA B 1 60 ? 7.02 -9.383 2.768 1 95.69 60 ALA B N 1
ATOM 1334 C CA . ALA B 1 60 ? 7.918 -10.352 2.148 1 95.69 60 ALA B CA 1
ATOM 1335 C C . ALA B 1 60 ? 7.699 -10.422 0.641 1 95.69 60 ALA B C 1
ATOM 1337 O O . ALA B 1 60 ? 6.57 -10.266 0.163 1 95.69 60 ALA B O 1
ATOM 1338 N N . ALA B 1 61 ? 8.805 -10.742 0.01 1 98 61 ALA B N 1
ATOM 1339 C CA . ALA B 1 61 ? 8.734 -10.883 -1.442 1 98 61 ALA B CA 1
ATOM 1340 C C . ALA B 1 61 ? 8.57 -12.344 -1.845 1 98 61 ALA B C 1
ATOM 1342 O O . ALA B 1 61 ? 9.148 -13.234 -1.224 1 98 61 ALA B O 1
ATOM 1343 N N . VAL B 1 62 ? 7.844 -12.484 -2.891 1 98.38 62 VAL B N 1
ATOM 1344 C CA . VAL B 1 62 ? 7.703 -13.812 -3.488 1 98.38 62 VAL B CA 1
ATOM 1345 C C . VAL B 1 62 ? 9.031 -14.242 -4.105 1 98.38 62 VAL B C 1
ATOM 1347 O O . VAL B 1 62 ? 9.789 -13.414 -4.602 1 98.38 62 VAL B O 1
ATOM 1350 N N . LYS B 1 63 ? 9.258 -15.586 -4.059 1 98.06 63 LYS B N 1
ATOM 1351 C CA . LYS B 1 63 ? 10.461 -16.156 -4.66 1 98.06 63 LYS B CA 1
ATOM 1352 C C . LYS B 1 63 ? 10.109 -17.234 -5.68 1 98.06 63 LYS B C 1
ATOM 1354 O O . LYS B 1 63 ? 9.227 -18.047 -5.441 1 98.06 63 LYS B O 1
ATOM 1359 N N . VAL B 1 64 ? 10.82 -17.234 -6.773 1 98 64 VAL B N 1
ATOM 1360 C CA . VAL B 1 64 ? 10.648 -18.266 -7.793 1 98 64 VAL B CA 1
ATOM 1361 C C . VAL B 1 64 ? 10.898 -19.641 -7.188 1 98 64 VAL B C 1
ATOM 1363 O O . VAL B 1 64 ? 11.859 -19.828 -6.441 1 98 64 VAL B O 1
ATOM 1366 N N . GLY B 1 65 ? 10.008 -20.547 -7.484 1 97.56 65 GLY B N 1
ATOM 1367 C CA . GLY B 1 65 ? 10.164 -21.906 -7.016 1 97.56 65 GLY B CA 1
ATOM 1368 C C . GLY B 1 65 ? 9.555 -22.141 -5.648 1 97.56 65 GLY B C 1
ATOM 1369 O O . GLY B 1 65 ? 9.492 -23.281 -5.176 1 97.56 65 GLY B O 1
ATOM 1370 N N . ASP B 1 66 ? 9.094 -21.141 -4.961 1 97.19 66 ASP B N 1
ATOM 1371 C CA . ASP B 1 66 ? 8.508 -21.234 -3.629 1 97.19 66 ASP B CA 1
ATOM 1372 C C . ASP B 1 66 ? 7.016 -21.578 -3.707 1 97.19 66 ASP B C 1
ATOM 1374 O O . ASP B 1 66 ? 6.359 -21.266 -4.707 1 97.19 66 ASP B O 1
ATOM 1378 N N . THR B 1 67 ? 6.562 -22.234 -2.695 1 97 67 THR B N 1
ATOM 1379 C CA . THR B 1 67 ? 5.156 -22.609 -2.617 1 97 67 THR B CA 1
ATOM 1380 C C . THR B 1 67 ? 4.422 -21.766 -1.576 1 97 67 THR B C 1
ATOM 1382 O O . THR B 1 67 ? 3.207 -21.891 -1.411 1 97 67 THR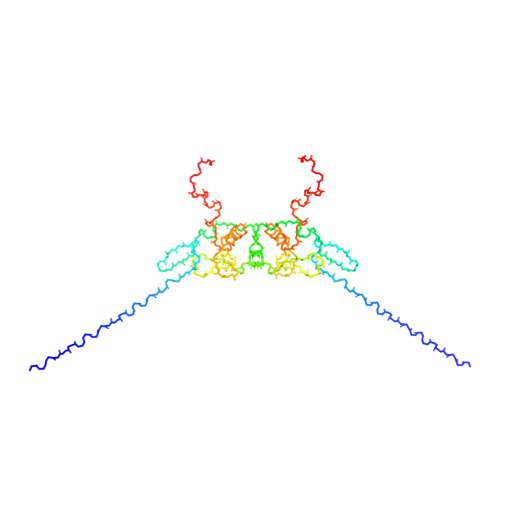 B O 1
ATOM 1385 N N . THR B 1 68 ? 5.188 -20.906 -0.868 1 96.75 68 THR B N 1
ATOM 1386 C CA . THR B 1 68 ? 4.609 -20.109 0.206 1 96.75 68 THR B CA 1
ATOM 1387 C C . THR B 1 68 ? 3.664 -19.062 -0.355 1 96.75 68 THR B C 1
ATOM 1389 O O . THR B 1 68 ? 3.969 -18.406 -1.36 1 96.75 68 THR B O 1
ATOM 1392 N N . GLU B 1 69 ? 2.516 -18.875 0.343 1 97.56 69 GLU B N 1
ATOM 1393 C CA . GLU B 1 69 ? 1.534 -17.875 -0.078 1 97.56 69 GLU B CA 1
ATOM 1394 C C . GLU B 1 69 ? 2.123 -16.469 -0.044 1 97.56 69 GLU B C 1
ATOM 1396 O O . GLU B 1 69 ? 2.852 -16.125 0.887 1 97.56 69 GLU B O 1
ATOM 1401 N N . ARG B 1 70 ? 1.886 -15.742 -1.134 1 98.25 70 ARG B N 1
ATOM 1402 C CA . ARG B 1 70 ? 2.26 -14.336 -1.065 1 98.25 70 ARG B CA 1
ATOM 1403 C C . ARG B 1 70 ? 1.555 -13.641 0.093 1 98.25 70 ARG B C 1
ATOM 1405 O O . ARG B 1 70 ? 0.595 -14.172 0.654 1 98.25 70 ARG B O 1
ATOM 1412 N N . ASN B 1 71 ? 2.039 -12.453 0.468 1 98.06 71 ASN B N 1
ATOM 1413 C CA . ASN B 1 71 ? 1.394 -11.703 1.542 1 98.06 71 ASN B CA 1
ATOM 1414 C C . ASN B 1 71 ? -0.082 -11.453 1.245 1 98.06 71 ASN B C 1
ATOM 1416 O O . ASN B 1 71 ? -0.435 -11.023 0.146 1 98.06 71 ASN B O 1
ATOM 1420 N N . VAL B 1 72 ? -0.935 -11.617 2.156 1 97.88 72 VAL B N 1
ATOM 1421 C CA . VAL B 1 72 ? -2.379 -11.609 1.944 1 97.88 72 VAL B CA 1
ATOM 1422 C C . VAL B 1 72 ? -2.834 -10.203 1.558 1 97.88 72 VAL B C 1
ATOM 1424 O O . VAL B 1 72 ? -3.842 -10.039 0.867 1 97.88 72 VAL B O 1
ATOM 1427 N N . LYS B 1 73 ? -2.076 -9.164 1.881 1 97.69 73 LYS B N 1
ATOM 1428 C CA . LYS B 1 73 ? -2.416 -7.789 1.521 1 97.69 73 LYS B CA 1
ATOM 1429 C C . LYS B 1 73 ? -2.32 -7.574 0.012 1 97.69 73 LYS B C 1
ATOM 1431 O O . LYS B 1 73 ? -2.855 -6.598 -0.517 1 97.69 73 LYS B O 1
ATOM 1436 N N . CYS B 1 74 ? -1.641 -8.516 -0.616 1 98.69 74 CYS B N 1
ATOM 1437 C CA . CYS B 1 74 ? -1.504 -8.398 -2.062 1 98.69 74 CYS B CA 1
ATOM 1438 C C . CYS B 1 74 ? -2.814 -8.734 -2.764 1 98.69 74 CYS B C 1
ATOM 1440 O O . CYS B 1 74 ? -3.035 -8.328 -3.906 1 98.69 74 CYS B O 1
ATOM 1442 N N . PHE B 1 75 ? -3.76 -9.547 -1.985 1 98.56 75 PHE B N 1
ATOM 1443 C CA . PHE B 1 75 ? -4.848 -10.039 -2.824 1 98.56 75 PHE B CA 1
ATOM 1444 C C . PHE B 1 75 ? -6.117 -10.227 -2.006 1 98.56 75 PHE B C 1
ATOM 1446 O O . PHE B 1 75 ? -7.176 -10.547 -2.555 1 98.56 75 PHE B O 1
ATOM 1453 N N . GLN B 1 76 ? -6.004 -9.992 -0.648 1 98.19 76 GLN B N 1
ATOM 1454 C CA . GLN B 1 76 ? -7.18 -10.242 0.175 1 98.19 76 GLN B CA 1
ATOM 1455 C C . GLN B 1 76 ? -7.664 -8.961 0.848 1 98.19 76 GLN B C 1
ATOM 1457 O O . GLN B 1 76 ? -6.863 -8.086 1.171 1 98.19 76 GLN B O 1
ATOM 1462 N N . ASN B 1 77 ? -8.961 -8.969 1.075 1 97.5 77 ASN B N 1
ATOM 1463 C CA . ASN B 1 77 ? -9.539 -7.902 1.885 1 97.5 77 ASN B CA 1
ATOM 1464 C C . ASN B 1 77 ? -9.586 -8.281 3.361 1 97.5 77 ASN B C 1
ATOM 1466 O O . ASN B 1 77 ? -9.039 -9.312 3.762 1 97.5 77 ASN B O 1
ATOM 1470 N N . ALA B 1 78 ? -10.258 -7.402 4.117 1 95.75 78 ALA B N 1
ATOM 1471 C CA . ALA B 1 78 ? -10.266 -7.574 5.57 1 95.75 78 ALA B CA 1
ATOM 1472 C C . ALA B 1 78 ? -11.016 -8.844 5.965 1 95.75 78 ALA B C 1
ATOM 1474 O O . ALA B 1 78 ? -10.828 -9.367 7.066 1 95.75 78 ALA B O 1
ATOM 1475 N N . ALA B 1 79 ? -11.891 -9.352 5.098 1 96.62 79 ALA B N 1
ATOM 1476 C CA . ALA B 1 79 ? -12.648 -10.578 5.355 1 96.62 79 ALA B CA 1
ATOM 1477 C C . ALA B 1 79 ? -11.891 -11.805 4.855 1 96.62 79 ALA B C 1
ATOM 1479 O O . ALA B 1 79 ? -12.461 -12.883 4.734 1 96.62 79 ALA B O 1
ATOM 1480 N N . ASN B 1 80 ? -10.602 -11.594 4.457 1 95.81 80 ASN B N 1
ATOM 1481 C CA . ASN B 1 80 ? -9.727 -12.664 3.973 1 95.81 80 ASN B CA 1
ATOM 1482 C C . ASN B 1 80 ? -10.242 -13.25 2.66 1 95.81 80 ASN B C 1
ATOM 1484 O O . ASN B 1 80 ? -10.102 -14.453 2.422 1 95.81 80 ASN B O 1
ATOM 1488 N N . GLN B 1 81 ? -10.93 -12.516 1.977 1 97.06 81 GLN B N 1
ATOM 1489 C CA . GLN B 1 81 ? -11.391 -12.898 0.648 1 97.06 81 GLN B CA 1
ATOM 1490 C C . GLN B 1 81 ? -10.562 -12.219 -0.441 1 97.06 81 GLN B C 1
ATOM 1492 O O . GLN B 1 81 ? -10.156 -11.07 -0.29 1 97.06 81 GLN B O 1
ATOM 1497 N N . ARG B 1 82 ? -10.43 -12.984 -1.497 1 97.38 82 ARG B N 1
ATOM 1498 C CA . ARG B 1 82 ? -9.758 -12.367 -2.635 1 97.38 82 ARG B CA 1
ATOM 1499 C C . ARG B 1 82 ? -10.469 -11.086 -3.059 1 97.38 82 ARG B C 1
ATOM 1501 O O . ARG B 1 82 ? -11.695 -11.047 -3.141 1 97.38 82 ARG B O 1
ATOM 1508 N N . ASP B 1 83 ? -9.711 -10.07 -3.303 1 97.94 83 ASP B N 1
ATOM 1509 C CA . ASP B 1 83 ? -10.211 -8.75 -3.668 1 97.94 83 ASP B CA 1
ATOM 1510 C C . ASP B 1 83 ? -9.414 -8.164 -4.832 1 97.94 83 ASP B C 1
ATOM 1512 O O . ASP B 1 83 ? -8.219 -7.895 -4.703 1 97.94 83 ASP B O 1
ATOM 1516 N N . GLU B 1 84 ? -10.07 -7.953 -5.953 1 97.5 84 GLU B N 1
ATOM 1517 C CA . GLU B 1 84 ? -9.383 -7.531 -7.172 1 97.5 84 GLU B CA 1
ATOM 1518 C C . GLU B 1 84 ? -8.781 -6.137 -7.012 1 97.5 84 GLU B C 1
ATOM 1520 O O . GLU B 1 84 ? -7.766 -5.824 -7.637 1 97.5 84 GLU B O 1
ATOM 1525 N N . GLU B 1 85 ? -9.344 -5.355 -6.152 1 97.75 85 GLU B N 1
ATOM 1526 C CA . GLU B 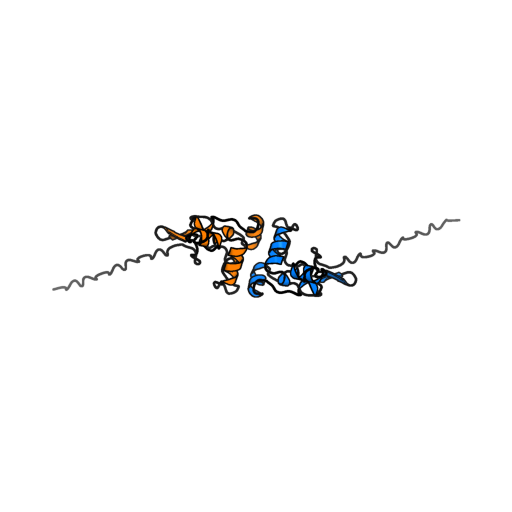1 85 ? -8.773 -4.031 -5.902 1 97.75 85 GLU B CA 1
ATOM 1527 C C . GLU B 1 85 ? -7.422 -4.137 -5.207 1 97.75 85 GLU B C 1
ATOM 1529 O O . GLU B 1 85 ? -6.496 -3.383 -5.523 1 97.75 85 GLU B O 1
ATOM 1534 N N . MET B 1 86 ? -7.344 -5.078 -4.281 1 98.5 86 MET B N 1
ATOM 1535 C CA . MET B 1 86 ? -6.066 -5.312 -3.615 1 98.5 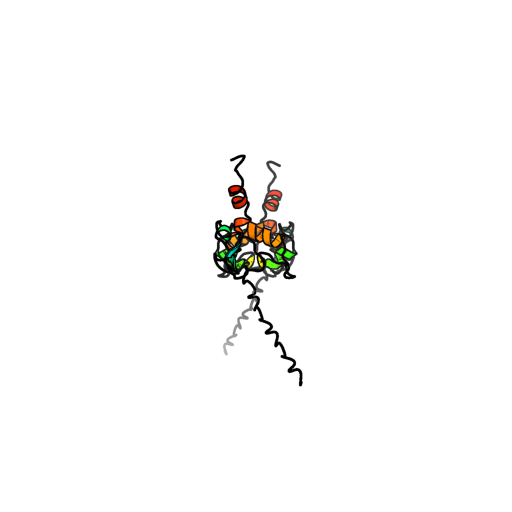86 MET B CA 1
ATOM 1536 C C . MET B 1 86 ? -5.02 -5.816 -4.605 1 98.5 86 MET B C 1
ATOM 1538 O O . MET B 1 86 ? -3.865 -5.387 -4.566 1 98.5 86 MET B O 1
ATOM 1542 N N . VAL B 1 87 ? -5.449 -6.629 -5.516 1 98.56 87 VAL B N 1
ATOM 1543 C CA . VAL B 1 87 ? -4.543 -7.141 -6.539 1 98.56 87 VAL B CA 1
ATOM 1544 C C . VAL B 1 87 ? -4.055 -5.992 -7.418 1 98.56 87 VAL B C 1
ATOM 1546 O O . VAL B 1 87 ? -2.859 -5.871 -7.688 1 98.56 87 VAL B O 1
ATOM 1549 N N . GLU B 1 88 ? -4.949 -5.176 -7.801 1 98.31 88 GLU B N 1
ATOM 1550 C CA . GLU B 1 88 ? -4.605 -4.043 -8.648 1 98.31 88 GLU B CA 1
ATOM 1551 C C . GLU B 1 88 ? -3.607 -3.115 -7.961 1 98.31 88 GLU B C 1
ATOM 1553 O O . GLU B 1 88 ? -2.631 -2.68 -8.57 1 98.31 88 GLU B O 1
ATOM 1558 N N . MET B 1 89 ? -3.857 -2.885 -6.684 1 98.44 89 MET B N 1
ATOM 1559 C CA . MET B 1 89 ? -2.945 -2.039 -5.918 1 98.44 89 MET B CA 1
ATOM 1560 C C . MET B 1 89 ? -1.551 -2.652 -5.867 1 98.44 89 MET B C 1
ATOM 1562 O O . MET B 1 89 ? -0.556 -1.96 -6.086 1 98.44 89 MET B O 1
ATOM 1566 N N . ALA B 1 90 ? -1.51 -3.893 -5.66 1 98.75 90 ALA B N 1
ATOM 1567 C CA . ALA B 1 90 ? -0.235 -4.602 -5.602 1 98.75 90 ALA B CA 1
ATOM 1568 C C . ALA B 1 90 ? 0.47 -4.57 -6.957 1 98.75 90 ALA B C 1
ATOM 1570 O O . ALA B 1 90 ? 1.674 -4.309 -7.027 1 98.75 90 ALA B O 1
ATOM 1571 N N . VAL B 1 91 ? -0.254 -4.75 -8.039 1 98.44 91 VAL B N 1
ATOM 1572 C CA . VAL B 1 91 ? 0.296 -4.797 -9.391 1 98.44 91 VAL B CA 1
ATOM 1573 C C . VAL B 1 91 ? 0.818 -3.416 -9.789 1 98.44 91 VAL B C 1
ATOM 1575 O O . VAL B 1 91 ? 1.879 -3.301 -10.406 1 98.44 91 VAL B O 1
ATOM 1578 N N . ASN B 1 92 ? 0.17 -2.43 -9.398 1 97.88 92 ASN B N 1
ATOM 1579 C CA . ASN B 1 92 ? 0.523 -1.071 -9.797 1 97.88 92 ASN B CA 1
ATOM 1580 C C . ASN B 1 92 ? 1.695 -0.535 -8.977 1 97.88 92 ASN B C 1
ATOM 1582 O O . ASN B 1 92 ? 2.418 0.354 -9.43 1 97.88 92 ASN B O 1
ATOM 1586 N N . ASN B 1 93 ? 1.907 -1.126 -7.781 1 98.25 93 ASN B N 1
ATOM 1587 C CA . ASN B 1 93 ? 2.898 -0.523 -6.898 1 98.25 93 ASN B CA 1
ATOM 1588 C C . ASN B 1 93 ? 4.109 -1.431 -6.711 1 98.25 93 ASN B C 1
ATOM 1590 O O . ASN B 1 93 ? 5.25 -0.974 -6.793 1 98.25 93 ASN B O 1
ATOM 1594 N N . CYS B 1 94 ? 3.793 -2.689 -6.492 1 98.75 94 CYS B N 1
ATOM 1595 C CA . CYS B 1 94 ? 4.852 -3.617 -6.113 1 98.75 94 CYS B CA 1
ATOM 1596 C C . CYS B 1 94 ? 4.629 -4.988 -6.738 1 98.75 94 CYS B C 1
ATOM 1598 O O . CYS B 1 94 ? 4.586 -6 -6.035 1 98.75 94 CYS B O 1
ATOM 1600 N N . PRO B 1 95 ? 4.57 -5.047 -8.078 1 98.69 95 PRO B N 1
ATOM 1601 C CA . PRO B 1 95 ? 4.262 -6.32 -8.734 1 98.69 95 PRO B CA 1
ATOM 1602 C C . PRO B 1 95 ? 5.336 -7.379 -8.508 1 98.69 95 PRO B C 1
ATOM 1604 O O . PRO B 1 95 ? 5.023 -8.562 -8.367 1 98.69 95 PRO B O 1
ATOM 1607 N N . LYS B 1 96 ? 6.57 -7.047 -8.414 1 98.56 96 LYS B N 1
ATOM 1608 C CA . LYS B 1 96 ? 7.664 -7.992 -8.203 1 98.56 96 LYS B CA 1
ATOM 1609 C C . LYS B 1 96 ? 7.629 -8.57 -6.797 1 98.56 96 LYS B C 1
ATOM 1611 O O . LYS B 1 96 ? 7.715 -9.789 -6.617 1 98.56 96 LYS B O 1
ATOM 1616 N N . THR B 1 97 ? 7.434 -7.73 -5.863 1 98.81 97 THR B N 1
ATOM 1617 C CA . THR B 1 97 ? 7.379 -8.141 -4.465 1 98.81 97 THR B CA 1
ATOM 1618 C C . THR B 1 97 ? 6.219 -9.102 -4.23 1 98.81 97 THR B C 1
ATOM 1620 O O . THR B 1 97 ? 6.367 -10.109 -3.531 1 98.81 97 THR B O 1
ATOM 1623 N N . CYS B 1 98 ? 5.109 -8.859 -4.91 1 98.88 98 CYS B N 1
ATOM 1624 C CA . CYS B 1 98 ? 3.904 -9.648 -4.684 1 98.88 98 CYS B CA 1
ATOM 1625 C C . CYS B 1 98 ? 3.828 -10.82 -5.652 1 98.88 98 CYS B C 1
ATOM 1627 O O . CYS B 1 98 ? 2.916 -11.641 -5.566 1 98.88 98 CYS B O 1
ATOM 1629 N N . GLY B 1 99 ? 4.785 -10.852 -6.586 1 98.69 99 GLY B N 1
ATOM 1630 C CA . GLY B 1 99 ? 4.805 -11.945 -7.543 1 98.69 99 GLY B CA 1
ATOM 1631 C C . GLY B 1 99 ? 3.719 -11.836 -8.594 1 98.69 99 GLY B C 1
ATOM 1632 O O . GLY B 1 99 ? 3.084 -12.836 -8.945 1 98.69 99 GLY B O 1
ATOM 1633 N N . TYR B 1 100 ? 3.455 -10.625 -9.109 1 98.62 100 TYR B N 1
ATOM 1634 C CA . TYR B 1 100 ? 2.357 -10.391 -10.039 1 98.62 100 TYR B CA 1
ATOM 1635 C C . TYR B 1 100 ? 2.871 -9.836 -11.367 1 98.62 100 TYR B C 1
ATOM 1637 O O . TYR B 1 100 ? 2.119 -9.219 -12.117 1 98.62 100 TYR B O 1
ATOM 1645 N N . CYS B 1 101 ? 4.148 -10.023 -11.633 1 98.25 101 CYS B N 1
ATOM 1646 C CA . CYS B 1 101 ? 4.703 -9.43 -12.844 1 98.25 101 CYS B CA 1
ATOM 1647 C C . CYS B 1 101 ? 3.992 -9.953 -14.086 1 98.25 101 CYS B C 1
ATOM 1649 O O . CYS B 1 101 ? 3.863 -9.234 -15.086 1 98.25 101 CYS B O 1
ATOM 1651 N N . CYS B 1 102 ? 3.432 -11.102 -14.031 1 97.88 102 CYS B N 1
ATOM 1652 C CA . CYS B 1 102 ? 2.732 -11.664 -15.18 1 97.88 102 CYS B CA 1
ATOM 1653 C C . CYS B 1 102 ? 1.41 -10.945 -15.422 1 97.88 102 CYS B C 1
ATOM 1655 O O . CYS B 1 102 ? 0.764 -11.156 -16.453 1 97.88 102 CYS B O 1
ATOM 1657 N N . LEU B 1 103 ? 0.984 -10.078 -14.484 1 97.25 103 LEU B N 1
ATOM 1658 C CA . LEU B 1 103 ? -0.289 -9.375 -14.602 1 97.25 103 LEU B CA 1
ATOM 1659 C C . LEU B 1 103 ? -0.075 -7.93 -15.031 1 97.25 103 LEU B C 1
ATOM 1661 O O . LEU B 1 103 ? -1.04 -7.188 -15.242 1 97.25 103 LEU B O 1
ATOM 1665 N N . THR B 1 104 ? 1.199 -7.512 -15.156 1 96.44 104 THR B N 1
ATOM 1666 C CA . THR B 1 104 ? 1.468 -6.133 -15.562 1 96.44 104 THR B CA 1
ATOM 1667 C C . THR B 1 104 ? 1.186 -5.941 -17.047 1 96.44 104 THR B C 1
ATOM 1669 O O . THR B 1 104 ? 1.263 -6.891 -17.828 1 96.44 104 THR B O 1
ATOM 1672 N N . PRO B 1 105 ? 0.861 -4.711 -17.406 1 89.62 105 PRO B N 1
ATOM 1673 C CA . PRO B 1 105 ? 0.642 -4.449 -18.828 1 89.62 105 PRO B CA 1
ATOM 1674 C C . PRO B 1 105 ? 1.863 -4.773 -19.688 1 89.62 105 PRO B C 1
ATOM 1676 O O . PRO B 1 105 ? 1.721 -5.215 -20.828 1 89.62 105 PRO B O 1
ATOM 1679 N N . GLU B 1 106 ? 3.002 -4.559 -19.172 1 83.81 106 GLU B N 1
ATOM 1680 C CA . GLU B 1 106 ? 4.234 -4.844 -19.906 1 83.81 106 GLU B CA 1
ATOM 1681 C C . GLU B 1 106 ? 4.344 -6.328 -20.25 1 83.81 106 GLU B C 1
ATOM 1683 O O . GLU B 1 106 ? 4.824 -6.695 -21.312 1 83.81 106 GLU B O 1
ATOM 1688 N N . PHE B 1 107 ? 3.902 -7.121 -19.344 1 83 107 PHE B N 1
ATOM 1689 C CA . PHE B 1 107 ? 3.953 -8.562 -19.578 1 83 107 PHE B CA 1
ATOM 1690 C C . PHE B 1 107 ? 2.967 -8.977 -20.656 1 83 107 PHE B C 1
ATOM 1692 O O . PHE B 1 107 ? 3.291 -9.789 -21.531 1 83 107 PHE B O 1
ATOM 1699 N N . SER B 1 108 ? 1.787 -8.414 -20.547 1 74.06 108 SER B N 1
ATOM 1700 C CA . SER B 1 108 ? 0.744 -8.734 -21.516 1 74.06 108 SER B CA 1
ATOM 1701 C C . SER B 1 108 ? 1.142 -8.297 -22.922 1 74.06 108 SER B C 1
ATOM 1703 O O . SER B 1 108 ?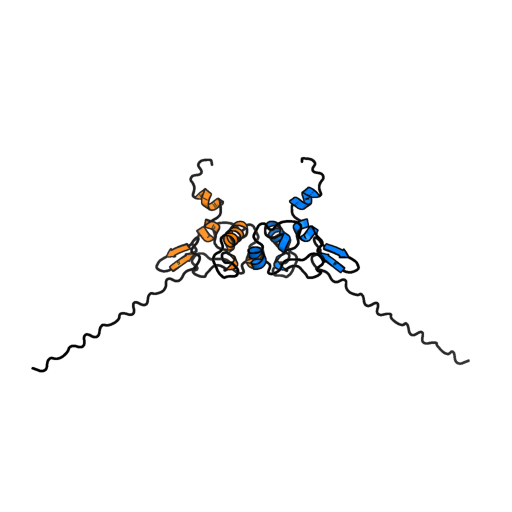 0.79 -8.953 -23.906 1 74.06 108 SER B O 1
ATOM 1705 N N . CYS B 1 109 ? 1.807 -7.246 -22.906 1 69.69 109 CYS B N 1
ATOM 1706 C CA . CYS B 1 109 ? 2.238 -6.742 -24.203 1 69.69 109 CYS B CA 1
ATOM 1707 C C . CYS B 1 109 ? 3.297 -7.648 -24.812 1 69.69 109 CYS B C 1
ATOM 1709 O O . CYS B 1 109 ? 3.295 -7.879 -26.031 1 69.69 109 CYS B O 1
ATOM 1711 N N . GLN B 1 110 ? 4.156 -7.969 -23.969 1 59.56 110 GLN B N 1
ATOM 1712 C CA . GLN B 1 110 ? 5.207 -8.836 -24.484 1 59.56 110 GLN B CA 1
ATOM 1713 C C . GLN B 1 110 ? 4.629 -10.141 -25.031 1 59.56 110 GLN B C 1
ATOM 1715 O O . GLN B 1 110 ? 5.18 -10.727 -25.953 1 59.56 110 GLN B O 1
ATOM 1720 N N . ASN B 1 111 ? 3.537 -10.477 -24.469 1 50.94 111 ASN B N 1
ATOM 1721 C CA . ASN B 1 111 ? 2.953 -11.734 -24.906 1 50.94 111 ASN B CA 1
ATOM 1722 C C . ASN B 1 111 ? 2.012 -11.539 -26.094 1 50.94 111 ASN B C 1
ATOM 1724 O O . ASN B 1 111 ? 1.415 -12.5 -26.578 1 50.94 111 ASN B O 1
ATOM 1728 N N . LYS B 1 112 ? 1.661 -10.234 -26.312 1 56.03 112 LYS B N 1
ATOM 1729 C CA . LYS B 1 112 ? 0.851 -9.969 -27.484 1 56.03 112 LYS B CA 1
ATOM 1730 C C . LYS B 1 112 ? 1.729 -9.617 -28.688 1 56.03 112 LYS B C 1
ATOM 1732 O O . LYS B 1 112 ? 2.775 -8.984 -28.531 1 56.03 112 LYS B O 1
ATOM 1737 N N . PRO B 1 113 ? 1.521 -10.25 -29.734 1 51.56 113 PRO B N 1
ATOM 1738 C CA . PRO B 1 113 ? 2.189 -9.773 -30.938 1 51.56 113 PRO B CA 1
ATOM 1739 C C . PRO B 1 113 ? 1.987 -8.281 -31.172 1 51.56 113 PRO B C 1
ATOM 1741 O O . PRO B 1 113 ? 0.898 -7.754 -30.938 1 51.56 113 PRO B O 1
ATOM 1744 N N . CYS B 1 114 ? 3.053 -7.594 -30.812 1 45.12 114 CYS B N 1
ATOM 1745 C CA . CYS B 1 114 ? 2.967 -6.152 -31.016 1 45.12 114 CYS B CA 1
ATOM 1746 C C . CYS B 1 114 ? 2.328 -5.828 -32.375 1 45.12 114 CYS B C 1
ATOM 1748 O O . CYS B 1 114 ? 2.896 -6.129 -33.406 1 45.12 114 CYS B O 1
ATOM 1750 N N . GLU B 1 115 ? 1.149 -5.883 -32.469 1 43.28 115 GLU B N 1
ATOM 1751 C CA . GLU B 1 115 ? 0.61 -5.473 -33.75 1 43.28 115 GLU B CA 1
ATOM 1752 C C . GLU B 1 115 ? 1.099 -4.078 -34.156 1 43.28 115 GLU B C 1
ATOM 1754 O O . GLU B 1 115 ? 1.342 -3.807 -35.312 1 43.28 115 GLU B O 1
ATOM 1759 N N . TRP B 1 116 ? 0.979 -3.143 -33.156 1 37.91 116 TRP B N 1
ATOM 1760 C CA . TRP B 1 116 ? 1.434 -1.81 -33.531 1 37.91 116 TRP B CA 1
ATOM 1761 C C . TRP B 1 116 ? 2.801 -1.507 -32.906 1 37.91 116 TRP B C 1
ATOM 1763 O O . TRP B 1 116 ? 3.211 -0.346 -32.844 1 37.91 116 TRP B O 1
ATOM 1773 N N . CYS B 1 117 ? 3.547 -2.363 -32.562 1 35.34 117 CYS B N 1
ATOM 1774 C CA . CYS B 1 117 ? 4.922 -1.979 -32.25 1 35.34 117 CYS B CA 1
ATOM 1775 C C . CYS B 1 117 ? 5.723 -1.793 -33.562 1 35.34 117 CYS B C 1
ATOM 1777 O O . CYS B 1 117 ? 5.516 -2.518 -34.531 1 35.34 117 CYS B O 1
#

Secondary structure (DSSP, 8-state):
-----------------------SS-TTEEEETTEEEE-GGGTSS--SS-HHHHHHHHSS---TT--SPPPGGGTB-TTS-B-HHHHHHHHHH-HHHHT-GGGSHHHHHHTS--S--/-----------------------SS-TTEEEETTEEEE-GGGTSS--SS-HHHHHHHHSS---TT--SPPPGGGTB-TTS-B-HHHHHHHHHH-HHHHT-GGGSHHHHHHTS--S--

pLDDT: mean 85.7, std 19.13, range [34.91, 98.88]

Foldseek 3Di:
DPPPPPPPPPPPPPPVPPQAQAAPPLAQWDDDPSHTWHAPLLAVDFFPDDPVVLCVVQVFAGDGGDRDYGRLQCAADPVSDGDVVSVVVCQNGPSNRRRNNCVHPVNVCVVDDPPPD/DPPPPPPPPPPPPPPVPPQAQAAPPLAQWDDDPSHTWHAPLLAVDFFPDDPVVLCVVQVFAGDGGDRDYGRLQCAADPVSDGDVVSVVVCQNGPSNRRRNNCVHPVNVCVVDDPPPD

Solvent-accessible surface area (backbone atoms only — not comparable to full-atom values): 13441 Å² total; per-residue (Å²): 133,85,79,78,78,78,78,77,75,75,77,76,74,76,71,70,74,72,73,58,53,39,34,88,72,55,67,40,43,42,75,58,88,68,27,36,20,31,31,67,50,6,48,73,53,71,40,74,49,55,68,70,59,43,34,71,77,43,68,51,63,53,50,70,68,38,42,71,61,57,44,57,70,36,32,29,44,97,85,70,37,83,28,72,66,31,33,49,52,29,45,68,39,26,11,22,41,55,23,34,20,54,73,32,69,69,43,51,46,71,72,36,79,61,77,87,107,132,84,78,78,78,78,78,79,76,76,76,77,73,77,71,71,74,70,73,58,54,39,34,87,74,56,69,42,43,41,76,58,88,70,26,36,19,31,32,67,49,7,47,72,53,74,40,73,50,54,69,69,60,41,34,71,76,45,70,52,62,52,51,67,69,37,41,71,60,56,44,56,69,36,34,29,44,98,84,71,36,83,28,72,66,30,34,50,52,29,46,68,38,25,11,20,41,54,22,33,20,55,72,31,69,70,42,50,46,71,71,34,78,60,78,86,107

Sequence (234 aa):
MRKNMYLLLSSLALIGWALAAGPADKNCTDTIGADDKYSQKAVNCEDKYSAAACLLIYTAAVKVGDTTERNVKCFQNAANQRDEEMVEMAVNNCPKTCGYCCLTPEFSCQNKPCEWCMRKNMYLLLSSLALIGWALAAGPADKNCTDTIGADDKYSQKAVNCEDKYSAAACLLIYTAAVKVGDTTERNVKCFQNAANQRDEEMVEMAVNNCPKTCGYCCLTPEFSCQNKPCEWC